Protein AF-E9FRA7-F1 (afdb_monomer_lite)

Structure (mmCIF, N/CA/C/O backbone):
data_AF-E9FRA7-F1
#
_entry.id   AF-E9FRA7-F1
#
loop_
_atom_site.group_PDB
_atom_site.id
_atom_site.type_symbol
_atom_site.label_atom_id
_atom_site.label_alt_id
_atom_site.label_comp_id
_atom_site.label_asym_id
_atom_site.label_entity_id
_atom_site.label_seq_id
_atom_site.pdbx_PDB_ins_code
_atom_site.Cartn_x
_atom_site.Cartn_y
_atom_site.Cartn_z
_atom_site.occupancy
_atom_site.B_iso_or_equiv
_atom_site.auth_seq_id
_atom_site.auth_comp_id
_atom_site.auth_asym_id
_atom_site.auth_atom_id
_atom_site.pdbx_PDB_model_num
ATOM 1 N N . MET A 1 1 ? 30.313 -43.010 -69.256 1.00 52.22 1 MET A N 1
ATOM 2 C CA . MET A 1 1 ? 30.456 -42.328 -67.946 1.00 52.22 1 MET A CA 1
ATOM 3 C C . MET A 1 1 ? 29.977 -40.876 -67.960 1.00 52.22 1 MET A C 1
ATOM 5 O O . MET A 1 1 ? 29.313 -40.497 -67.011 1.00 52.22 1 MET A O 1
ATOM 9 N N . PHE A 1 2 ? 30.216 -40.088 -69.017 1.00 50.25 2 PHE A N 1
ATOM 10 C CA . PHE A 1 2 ? 29.805 -38.672 -69.081 1.00 50.25 2 PHE A CA 1
ATOM 11 C C . PHE A 1 2 ? 28.292 -38.393 -68.949 1.00 50.25 2 PHE A C 1
ATOM 13 O O . PHE A 1 2 ? 27.924 -37.420 -68.301 1.00 50.25 2 PHE A O 1
ATOM 20 N N . PHE A 1 3 ? 27.416 -39.239 -69.506 1.00 51.56 3 PHE A N 1
ATOM 21 C CA . PHE A 1 3 ? 25.958 -39.055 -69.379 1.00 51.56 3 PHE A CA 1
ATOM 22 C C . PHE A 1 3 ? 25.465 -39.208 -67.931 1.00 51.56 3 PHE A C 1
ATOM 24 O O . PHE A 1 3 ? 24.763 -38.342 -67.433 1.00 51.56 3 PHE A O 1
ATOM 31 N N . LYS A 1 4 ? 25.954 -40.221 -67.205 1.00 55.28 4 LYS A N 1
ATOM 32 C CA . LYS A 1 4 ? 25.578 -40.471 -65.802 1.00 55.28 4 LYS A CA 1
ATOM 33 C C . LYS A 1 4 ? 26.020 -39.358 -64.846 1.00 55.28 4 LYS A C 1
ATOM 35 O O . LYS A 1 4 ? 25.319 -39.070 -63.891 1.00 55.28 4 LYS A O 1
ATOM 40 N N . VAL A 1 5 ? 27.171 -38.730 -65.098 1.00 60.72 5 VAL A N 1
ATOM 41 C CA . VAL A 1 5 ? 27.657 -37.597 -64.286 1.00 60.72 5 VAL A CA 1
ATOM 42 C C . VAL A 1 5 ? 26.820 -36.339 -64.541 1.00 60.72 5 VAL A C 1
ATOM 44 O O . VAL A 1 5 ? 26.527 -35.606 -63.600 1.00 60.72 5 VAL A O 1
ATOM 47 N N . LYS A 1 6 ? 26.380 -36.117 -65.790 1.00 70.44 6 LYS A N 1
ATOM 48 C CA . LYS A 1 6 ? 25.435 -35.041 -66.120 1.00 70.44 6 LYS A CA 1
ATOM 49 C C . LYS A 1 6 ? 24.070 -35.255 -65.465 1.00 70.44 6 LYS A C 1
ATOM 51 O O . LYS A 1 6 ? 23.568 -34.308 -64.870 1.00 70.44 6 LYS A O 1
ATOM 56 N N . ASP A 1 7 ? 23.526 -36.470 -65.497 1.00 70.31 7 ASP A N 1
ATOM 57 C CA . ASP A 1 7 ? 22.240 -36.782 -64.854 1.00 70.31 7 ASP A CA 1
ATOM 58 C C . ASP A 1 7 ? 22.306 -36.590 -63.331 1.00 70.31 7 ASP A C 1
ATOM 60 O O . ASP A 1 7 ? 21.440 -35.940 -62.759 1.00 70.31 7 ASP A O 1
ATOM 64 N N . VAL A 1 8 ? 23.395 -37.026 -62.683 1.00 71.56 8 VAL A N 1
ATOM 65 C CA . VAL A 1 8 ? 23.606 -36.803 -61.238 1.00 71.56 8 VAL A CA 1
ATOM 66 C C . VAL A 1 8 ? 23.711 -35.312 -60.902 1.00 71.56 8 VAL A C 1
ATOM 68 O O . VAL A 1 8 ? 23.132 -34.867 -59.915 1.00 71.56 8 VAL A O 1
ATOM 71 N N . SER A 1 9 ? 24.400 -34.516 -61.728 1.00 77.56 9 SER A N 1
ATOM 72 C CA . SER A 1 9 ? 24.463 -33.064 -61.517 1.00 77.56 9 SER A CA 1
ATOM 73 C C . SER A 1 9 ? 23.102 -32.389 -61.711 1.00 77.56 9 SER A C 1
ATOM 75 O O . SER A 1 9 ? 22.755 -31.481 -60.959 1.00 77.56 9 SER A O 1
ATOM 77 N N . LEU A 1 10 ? 22.305 -32.853 -62.679 1.00 84.38 10 LEU A N 1
ATOM 78 C CA . LEU A 1 10 ? 20.972 -32.327 -62.953 1.00 84.38 10 LEU A CA 1
ATOM 79 C C . LEU A 1 10 ? 20.009 -32.646 -61.802 1.00 84.38 10 LEU A C 1
ATOM 81 O O . LEU A 1 10 ? 19.317 -31.748 -61.332 1.00 84.38 10 LEU A O 1
ATOM 85 N N . ASP A 1 11 ? 20.031 -33.879 -61.294 1.00 87.31 11 ASP A N 1
ATOM 86 C CA . ASP A 1 11 ? 19.235 -34.306 -60.138 1.00 87.31 11 ASP A CA 1
ATOM 87 C C . ASP A 1 11 ? 19.608 -33.525 -58.870 1.00 87.31 11 ASP A C 1
ATOM 89 O O . ASP A 1 11 ? 18.736 -33.152 -58.077 1.00 87.31 11 ASP A O 1
ATOM 93 N N . GLU A 1 12 ? 20.894 -33.213 -58.685 1.00 88.56 12 GLU A N 1
ATOM 94 C CA . GLU A 1 12 ? 21.362 -32.380 -57.578 1.00 88.56 12 GLU A CA 1
ATOM 95 C C . GLU A 1 12 ? 20.851 -30.933 -57.703 1.00 88.56 12 GLU A C 1
ATOM 97 O O . GLU A 1 12 ? 20.376 -30.354 -56.720 1.00 88.56 12 GLU A O 1
ATOM 102 N N . PHE A 1 13 ? 20.877 -30.350 -58.908 1.00 86.38 13 PHE A N 1
ATOM 103 C CA . PHE A 1 13 ? 20.307 -29.023 -59.159 1.00 86.38 13 PHE A CA 1
ATOM 104 C C . PHE A 1 13 ? 18.783 -29.004 -59.004 1.00 86.38 13 PHE A C 1
ATOM 106 O O . PHE A 1 13 ? 18.257 -28.089 -58.372 1.00 86.38 13 PHE A O 1
ATOM 113 N N . CYS A 1 14 ? 18.070 -30.019 -59.494 1.00 89.44 14 CYS A N 1
ATOM 114 C CA . CYS A 1 14 ? 16.627 -30.164 -59.305 1.00 89.44 14 CYS A CA 1
ATOM 115 C C . CYS A 1 14 ? 16.261 -30.311 -57.820 1.00 89.44 14 CYS A C 1
ATOM 117 O O . CYS A 1 14 ? 15.289 -29.710 -57.356 1.00 89.44 14 CYS A O 1
ATOM 119 N N . SER A 1 15 ? 17.068 -31.041 -57.047 1.00 90.50 15 SER A N 1
ATOM 120 C CA . SER A 1 15 ? 16.884 -31.183 -55.599 1.00 90.50 15 SER A CA 1
ATOM 121 C C . SER A 1 15 ? 17.077 -29.852 -54.868 1.00 90.50 15 SER A C 1
ATOM 123 O O . SER A 1 15 ? 16.238 -29.490 -54.040 1.00 90.50 15 SER A O 1
ATOM 125 N N . LYS A 1 16 ? 18.124 -29.090 -55.219 1.00 93.12 16 LYS A N 1
ATOM 126 C CA . LYS A 1 16 ? 18.388 -27.744 -54.674 1.00 93.12 16 LYS A CA 1
ATOM 127 C C . LYS A 1 16 ? 17.304 -26.733 -55.058 1.00 93.12 16 LYS A C 1
ATOM 129 O O . LYS A 1 16 ? 16.905 -25.913 -54.232 1.00 93.12 16 LYS A O 1
ATOM 134 N N . LEU A 1 17 ? 16.789 -26.808 -56.284 1.00 91.12 17 LEU A N 1
ATOM 135 C CA . LEU A 1 17 ? 15.671 -25.979 -56.734 1.00 91.12 17 LEU A CA 1
ATOM 136 C C . LEU A 1 17 ? 14.406 -26.301 -55.926 1.00 91.12 17 LEU A C 1
ATOM 138 O O . LEU A 1 17 ? 13.758 -25.399 -55.409 1.00 91.12 17 LEU A O 1
ATOM 142 N N . SER A 1 18 ? 14.106 -27.587 -55.723 1.00 91.31 18 SER A N 1
ATOM 143 C CA . SER A 1 18 ? 12.958 -28.025 -54.922 1.00 91.31 18 SER A CA 1
ATOM 144 C C . SER A 1 18 ? 13.055 -27.587 -53.457 1.00 91.31 18 SER A C 1
ATOM 146 O O . SER A 1 18 ? 12.042 -27.223 -52.852 1.00 91.31 18 SER A O 1
ATOM 148 N N . THR A 1 19 ? 14.250 -27.617 -52.854 1.00 91.56 19 THR A N 1
ATOM 149 C CA . THR A 1 19 ? 14.452 -27.093 -51.493 1.00 91.56 19 THR A CA 1
ATOM 150 C C . THR A 1 19 ? 14.263 -25.582 -51.450 1.00 91.56 19 THR A C 1
ATOM 152 O O . THR A 1 19 ? 13.507 -25.106 -50.606 1.00 91.56 19 THR A O 1
ATOM 155 N N . ALA A 1 20 ? 14.846 -24.846 -52.401 1.00 90.19 20 ALA A N 1
ATOM 156 C CA . ALA A 1 20 ? 14.709 -23.394 -52.485 1.00 90.19 20 ALA A CA 1
ATOM 157 C C . ALA A 1 20 ? 13.250 -22.960 -52.722 1.00 90.19 20 ALA A C 1
ATOM 159 O O . ALA A 1 20 ? 12.774 -22.015 -52.101 1.00 90.19 20 ALA A O 1
ATOM 160 N N . GLU A 1 21 ? 12.489 -23.682 -53.549 1.00 92.81 21 GLU A N 1
ATOM 161 C CA . GLU A 1 21 ? 11.057 -23.430 -53.764 1.00 92.81 21 GLU A CA 1
ATOM 162 C C . GLU A 1 21 ? 10.218 -23.677 -52.503 1.00 92.81 21 GLU A C 1
ATOM 164 O O . GLU A 1 21 ? 9.260 -22.947 -52.230 1.00 92.81 21 GLU A O 1
ATOM 169 N N . ARG A 1 22 ? 10.555 -24.710 -51.720 1.00 94.19 22 ARG A N 1
ATOM 170 C CA . ARG A 1 22 ? 9.892 -24.991 -50.438 1.00 94.19 22 ARG A CA 1
ATOM 171 C C . ARG A 1 22 ? 10.187 -23.906 -49.409 1.00 94.19 22 ARG A C 1
ATOM 173 O O . ARG A 1 22 ? 9.265 -23.462 -48.724 1.00 94.19 22 ARG A O 1
ATOM 180 N N . GLU A 1 23 ? 11.434 -23.460 -49.331 1.00 93.69 23 GLU A N 1
ATOM 181 C CA . GLU A 1 23 ? 11.845 -22.355 -48.465 1.00 93.69 23 GLU A CA 1
ATOM 182 C C . GLU A 1 23 ? 11.184 -21.042 -48.883 1.00 93.69 23 GLU A C 1
ATOM 184 O O . GLU A 1 23 ? 10.612 -20.357 -48.039 1.00 93.69 23 GLU A O 1
ATOM 189 N N . TRP A 1 24 ? 11.135 -20.741 -50.181 1.00 93.88 24 TRP A N 1
ATOM 190 C CA . TRP A 1 24 ? 10.445 -19.563 -50.703 1.00 93.88 24 TRP A CA 1
ATOM 191 C C . TRP A 1 24 ? 8.950 -19.571 -50.360 1.00 93.88 24 TRP A C 1
ATOM 193 O O . TRP A 1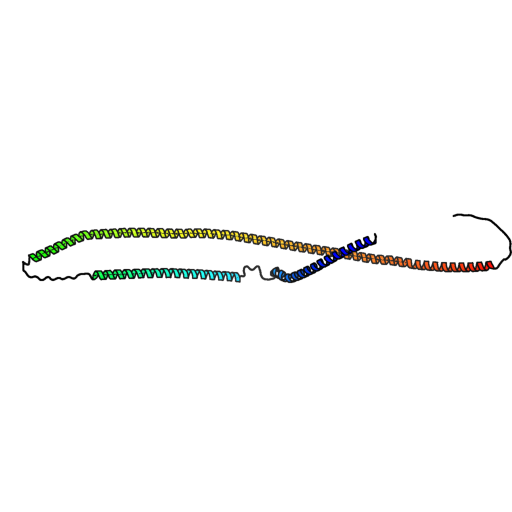 24 ? 8.420 -18.574 -49.873 1.00 93.88 24 TRP A O 1
ATOM 203 N N . LYS A 1 25 ? 8.264 -20.713 -50.516 1.00 95.88 25 LYS A N 1
ATOM 204 C CA . LYS A 1 25 ? 6.850 -20.859 -50.116 1.00 95.88 25 LYS A CA 1
ATOM 205 C C . LYS A 1 25 ? 6.650 -20.685 -48.610 1.00 95.88 25 LYS A C 1
ATOM 207 O O . LYS A 1 25 ? 5.639 -20.119 -48.195 1.00 95.88 25 LYS A O 1
ATOM 212 N N . ARG A 1 26 ? 7.581 -21.176 -47.787 1.00 95.31 26 ARG A N 1
ATOM 213 C CA . ARG A 1 26 ? 7.544 -20.990 -46.330 1.00 95.31 26 ARG A CA 1
ATOM 214 C C . ARG A 1 26 ? 7.717 -19.515 -45.967 1.00 95.31 26 ARG A C 1
ATOM 216 O O . ARG A 1 26 ? 6.872 -18.980 -45.257 1.00 95.31 26 ARG A O 1
ATOM 223 N N . LEU A 1 27 ? 8.755 -18.867 -46.490 1.00 92.69 27 LEU A N 1
ATOM 224 C CA . LEU A 1 27 ? 9.037 -17.453 -46.244 1.00 92.69 27 LEU A CA 1
ATOM 225 C C . LEU A 1 27 ? 7.904 -16.558 -46.752 1.00 92.69 27 LEU A C 1
ATOM 227 O O . LEU A 1 27 ? 7.519 -15.617 -46.073 1.00 92.69 27 LEU A O 1
ATOM 231 N N . SER A 1 28 ? 7.298 -16.881 -47.895 1.00 95.50 28 SER A N 1
ATOM 232 C CA . SER A 1 28 ? 6.130 -16.160 -48.413 1.00 95.50 28 SER A CA 1
ATOM 233 C C . SER A 1 28 ? 4.940 -16.209 -47.444 1.00 95.50 28 SER A C 1
ATOM 235 O O . SER A 1 28 ? 4.301 -15.184 -47.201 1.00 95.50 28 SER A O 1
ATOM 237 N N . LYS A 1 29 ? 4.677 -17.367 -46.820 1.00 95.81 29 LYS A N 1
ATOM 238 C CA . LYS A 1 29 ? 3.654 -17.481 -45.769 1.00 95.81 29 LYS A CA 1
ATOM 239 C C . LYS A 1 29 ? 4.021 -16.671 -44.527 1.00 95.81 29 LYS A C 1
ATOM 241 O O . LYS A 1 29 ? 3.159 -16.000 -43.970 1.00 95.81 29 LYS A O 1
ATOM 246 N N . GLU A 1 30 ? 5.281 -16.705 -44.117 1.00 92.50 30 GLU A N 1
ATOM 247 C CA . GLU A 1 30 ? 5.776 -15.956 -42.959 1.00 92.50 30 GLU A CA 1
ATOM 248 C C . GLU A 1 30 ? 5.662 -14.439 -43.170 1.00 92.50 30 GLU A C 1
ATOM 250 O O . GLU A 1 30 ? 5.151 -13.736 -42.304 1.00 92.50 30 GLU A O 1
ATOM 255 N N . VAL A 1 31 ? 5.992 -13.949 -44.368 1.00 93.62 31 VAL A N 1
ATOM 256 C CA . VAL A 1 31 ? 5.771 -12.552 -44.769 1.00 93.62 31 VAL A CA 1
ATOM 257 C C . VAL A 1 31 ? 4.289 -12.191 -44.702 1.00 93.62 31 VAL A C 1
ATOM 259 O O . VAL A 1 31 ? 3.949 -11.163 -44.125 1.00 93.62 31 VAL A O 1
ATOM 262 N N . SER A 1 32 ? 3.393 -13.040 -45.220 1.00 92.62 32 SER A N 1
ATOM 263 C CA . SER A 1 32 ? 1.949 -12.772 -45.145 1.00 92.62 32 SER A CA 1
ATOM 264 C C . SER A 1 32 ? 1.432 -12.723 -43.699 1.00 92.62 32 SER A C 1
ATOM 266 O O . SER A 1 32 ? 0.643 -11.844 -43.361 1.00 92.62 32 SER A O 1
ATOM 268 N N . ALA A 1 33 ? 1.932 -13.597 -42.819 1.00 93.69 33 ALA A N 1
ATOM 269 C CA . ALA A 1 33 ? 1.575 -13.606 -41.403 1.00 93.69 33 ALA A CA 1
ATOM 270 C C . ALA A 1 33 ? 2.072 -12.340 -40.687 1.00 93.69 33 ALA A C 1
ATOM 272 O O . ALA A 1 33 ? 1.298 -11.679 -39.993 1.00 93.69 33 ALA A O 1
ATOM 273 N N . LEU A 1 34 ? 3.324 -11.939 -40.919 1.00 91.12 34 LEU A N 1
ATOM 274 C CA . LEU A 1 34 ? 3.877 -10.693 -40.382 1.00 91.12 34 LEU A CA 1
ATOM 275 C C . LEU A 1 34 ? 3.121 -9.464 -40.896 1.00 91.12 34 LEU A C 1
ATOM 277 O O . LEU A 1 34 ? 2.923 -8.508 -40.154 1.00 91.12 34 LEU A O 1
ATOM 281 N N . GLN A 1 35 ? 2.641 -9.496 -42.139 1.00 94.06 35 GLN A N 1
ATOM 282 C CA . GLN A 1 35 ? 1.842 -8.416 -42.710 1.00 94.06 35 GLN A CA 1
ATOM 283 C C . GLN A 1 35 ? 0.473 -8.299 -42.020 1.00 94.06 35 GLN A C 1
ATOM 285 O O . GLN A 1 35 ? 0.053 -7.186 -41.708 1.00 94.06 35 GLN A O 1
ATOM 290 N N . THR A 1 36 ? -0.176 -9.428 -41.699 1.00 92.44 36 THR A N 1
ATOM 291 C CA . THR A 1 36 ? -1.423 -9.448 -40.906 1.00 92.44 36 THR A CA 1
ATOM 292 C C . THR A 1 36 ? -1.218 -9.036 -39.446 1.00 92.44 36 THR A C 1
ATOM 294 O O . THR A 1 36 ? -2.044 -8.330 -38.872 1.00 92.44 36 THR A O 1
ATOM 297 N N . GLN A 1 37 ? -0.094 -9.418 -38.835 1.00 90.75 37 GLN A N 1
ATOM 298 C CA . GLN A 1 37 ? 0.264 -8.957 -37.493 1.00 90.75 37 GLN A CA 1
ATOM 299 C C . GLN A 1 37 ? 0.580 -7.458 -37.492 1.00 90.75 37 GLN A C 1
ATOM 301 O O . GLN A 1 37 ? 0.179 -6.749 -36.577 1.00 90.75 37 GLN A O 1
ATOM 306 N N . GLY A 1 38 ? 1.241 -6.958 -38.538 1.00 91.12 38 GLY A N 1
ATOM 307 C CA . GLY A 1 38 ? 1.529 -5.540 -38.721 1.00 91.12 38 GLY A CA 1
ATOM 308 C C . GLY A 1 38 ? 0.273 -4.691 -38.927 1.00 91.12 38 GLY A C 1
ATOM 309 O O . GLY A 1 38 ? 0.219 -3.574 -38.419 1.00 91.12 38 GLY A O 1
ATOM 310 N N . SER A 1 39 ? -0.753 -5.201 -39.621 1.00 89.38 39 SER A N 1
ATOM 311 C CA . SER A 1 39 ? -2.049 -4.514 -39.704 1.00 89.38 39 SER A CA 1
ATOM 312 C C . SER A 1 39 ? -2.772 -4.495 -38.360 1.00 89.38 39 SER A C 1
ATOM 314 O O . SER A 1 39 ? -3.262 -3.442 -37.973 1.00 89.38 39 SER A O 1
ATOM 316 N N . LEU A 1 40 ? -2.758 -5.605 -37.613 1.00 91.44 40 LEU A N 1
ATOM 317 C CA . LEU A 1 40 ? -3.363 -5.665 -36.279 1.00 91.44 40 LEU A CA 1
ATOM 318 C C . LEU A 1 40 ? -2.657 -4.722 -35.293 1.00 91.44 40 LEU A C 1
ATOM 320 O O . LEU A 1 40 ? -3.302 -3.994 -34.550 1.00 91.44 40 LEU A O 1
ATOM 324 N N . LEU A 1 41 ? -1.322 -4.686 -35.317 1.00 86.19 41 LEU A N 1
ATOM 325 C CA . LEU A 1 41 ? -0.545 -3.746 -34.512 1.00 86.19 41 LEU A CA 1
ATOM 326 C C . LEU A 1 41 ? -0.858 -2.297 -34.875 1.00 86.19 41 LEU A C 1
ATOM 328 O O . LEU A 1 41 ? -0.954 -1.481 -33.973 1.00 86.19 41 LEU A O 1
ATOM 332 N N . ARG A 1 42 ? -1.056 -1.984 -36.162 1.00 88.62 42 ARG A N 1
ATOM 333 C CA . ARG A 1 42 ? -1.427 -0.636 -36.617 1.00 88.62 42 ARG A CA 1
ATOM 334 C C . ARG A 1 42 ? -2.835 -0.232 -36.177 1.00 88.62 42 ARG A C 1
ATOM 336 O O . ARG A 1 42 ? -3.054 0.942 -35.905 1.00 88.62 42 ARG A O 1
ATOM 343 N N . GLU A 1 43 ? -3.769 -1.179 -36.113 1.00 85.81 43 GLU A N 1
ATOM 344 C CA . GLU A 1 43 ? -5.118 -0.955 -35.574 1.00 85.81 43 GLU A CA 1
ATOM 345 C C . GLU A 1 43 ? -5.109 -0.758 -34.053 1.00 85.81 43 GLU A C 1
ATOM 347 O O . GLU A 1 43 ? -5.861 0.069 -33.555 1.00 85.81 43 GLU A O 1
ATOM 352 N N . LEU A 1 44 ? -4.222 -1.447 -33.327 1.00 83.19 44 LEU A N 1
ATOM 353 C CA . LEU A 1 44 ? -4.066 -1.310 -31.871 1.00 83.19 44 LEU A CA 1
ATOM 354 C C . LEU A 1 44 ? -3.142 -0.149 -31.454 1.00 83.19 44 LEU A C 1
ATOM 356 O O . LEU A 1 44 ? -3.148 0.272 -30.299 1.00 83.19 44 LEU A O 1
ATOM 360 N N . GLU A 1 45 ? -2.323 0.373 -32.370 1.00 84.44 45 GLU A N 1
ATOM 361 C CA . GLU A 1 45 ? -1.427 1.510 -32.145 1.00 84.44 45 GLU A CA 1
ATOM 362 C C . GLU A 1 45 ? -2.140 2.799 -31.688 1.00 84.44 45 GLU A C 1
ATOM 364 O O . GLU A 1 45 ? -1.603 3.446 -30.788 1.00 84.44 45 GLU A O 1
ATOM 369 N N . PRO A 1 46 ? -3.300 3.214 -32.250 1.00 80.62 46 PRO A N 1
ATOM 370 C CA . PRO A 1 46 ? -4.051 4.365 -31.748 1.00 80.62 46 PRO A CA 1
ATOM 371 C C . PRO A 1 46 ? -4.594 4.139 -30.334 1.00 80.62 46 PRO A C 1
ATOM 373 O O . PRO A 1 46 ? -4.372 5.001 -29.491 1.00 80.62 46 PRO A O 1
ATOM 376 N N . ASP A 1 47 ? -5.188 2.978 -30.041 1.00 79.19 47 ASP A N 1
ATOM 377 C CA . ASP A 1 47 ? -5.718 2.651 -28.706 1.00 79.19 47 ASP A CA 1
ATOM 378 C C . ASP A 1 47 ? -4.599 2.639 -27.650 1.00 79.19 47 ASP A C 1
ATOM 380 O O . ASP A 1 47 ? -4.745 3.150 -26.539 1.00 79.19 47 ASP A O 1
ATOM 384 N N . ASN A 1 48 ? -3.427 2.108 -28.010 1.00 72.25 48 ASN A N 1
ATOM 385 C CA . ASN A 1 48 ? -2.259 2.106 -27.135 1.00 72.25 48 ASN A CA 1
ATOM 386 C C . ASN A 1 48 ? -1.643 3.510 -26.986 1.00 72.25 48 ASN A C 1
ATOM 388 O O . ASN A 1 48 ? -1.180 3.873 -25.908 1.00 72.25 48 ASN A O 1
ATOM 392 N N . LYS A 1 49 ? -1.661 4.337 -28.041 1.00 79.88 49 LYS A N 1
ATOM 393 C CA . LYS A 1 49 ? -1.272 5.755 -27.958 1.00 79.88 49 LYS A CA 1
ATOM 394 C C . LYS A 1 49 ? -2.252 6.564 -27.118 1.00 79.88 49 LYS A C 1
ATOM 396 O O . LYS A 1 49 ? -1.805 7.484 -26.452 1.00 79.88 49 LYS A O 1
ATOM 401 N N . GLU A 1 50 ? -3.536 6.227 -27.104 1.00 71.62 50 GLU A N 1
ATOM 402 C CA . GLU A 1 50 ? -4.537 6.870 -26.251 1.00 71.62 50 GLU A CA 1
ATOM 403 C C . GLU A 1 50 ? -4.307 6.507 -24.775 1.00 71.62 50 GLU A C 1
ATOM 405 O O . GLU A 1 50 ? -4.219 7.399 -23.932 1.00 71.62 50 GLU A O 1
ATOM 410 N N . LEU A 1 51 ? -4.052 5.226 -24.480 1.00 63.94 51 LEU A N 1
ATOM 411 C CA . LEU A 1 51 ? -3.705 4.733 -23.138 1.00 63.94 51 LEU A CA 1
ATOM 412 C C . LEU A 1 51 ? -2.344 5.237 -22.617 1.00 63.94 51 LEU A C 1
ATOM 414 O O . LEU A 1 51 ? -2.193 5.443 -21.412 1.00 63.94 51 LEU A O 1
ATOM 418 N N . CYS A 1 52 ? -1.350 5.423 -23.494 1.00 61.19 52 CYS A N 1
ATOM 419 C CA . CYS A 1 52 ? -0.010 5.909 -23.137 1.00 61.19 52 CYS A CA 1
ATOM 420 C C . CYS A 1 52 ? 0.204 7.413 -23.367 1.00 61.19 52 CYS A C 1
ATOM 422 O O . CYS A 1 52 ? 1.272 7.925 -23.017 1.00 61.19 52 CYS A O 1
ATOM 424 N N . SER A 1 53 ? -0.759 8.134 -23.948 1.00 48.88 53 SER A N 1
ATOM 425 C CA . SER A 1 53 ? -0.654 9.586 -24.068 1.00 48.88 53 SER A CA 1
ATOM 426 C C . SER A 1 53 ? -0.696 10.206 -22.665 1.00 48.88 53 SER A C 1
ATOM 428 O O . SER A 1 53 ? -1.611 9.920 -21.891 1.00 48.88 53 SER A O 1
ATOM 430 N N . PRO A 1 54 ? 0.287 11.042 -22.280 1.00 47.03 54 PRO A N 1
ATOM 431 C CA . PRO A 1 54 ? 0.134 11.864 -21.088 1.00 47.03 54 PRO A CA 1
ATOM 432 C C . PRO A 1 54 ? -1.081 12.775 -21.310 1.00 47.03 54 PRO A C 1
ATOM 434 O O . PRO A 1 54 ? -1.245 13.256 -22.434 1.00 47.03 54 PRO A O 1
ATOM 437 N N . PRO A 1 55 ? -1.923 13.035 -20.291 1.00 50.91 55 PRO A N 1
ATOM 438 C CA . PRO A 1 55 ? -3.145 13.813 -20.451 1.00 50.91 55 PRO A CA 1
ATOM 439 C C . PRO A 1 55 ? -2.780 15.207 -20.962 1.00 50.91 55 PRO A C 1
ATOM 441 O O . PRO A 1 55 ? -2.331 16.082 -20.216 1.00 50.91 55 PRO A O 1
ATOM 444 N N . THR A 1 56 ? -2.907 15.406 -22.271 1.00 45.78 56 THR A N 1
ATOM 445 C CA . THR A 1 56 ? -2.629 16.682 -22.906 1.00 45.78 56 THR A CA 1
ATOM 446 C C . THR A 1 56 ? -3.711 17.648 -22.469 1.00 45.78 56 THR A C 1
ATOM 448 O O . THR A 1 56 ? -4.881 17.489 -22.805 1.00 45.78 56 THR A O 1
ATOM 451 N N . SER A 1 57 ? -3.276 18.659 -21.718 1.00 46.88 57 SER A N 1
ATOM 452 C CA . SER A 1 57 ? -4.042 19.804 -21.225 1.00 46.88 57 SER A CA 1
ATOM 453 C C . SER A 1 57 ? -5.214 19.479 -20.284 1.00 46.88 57 SER A C 1
ATOM 455 O O . SER A 1 57 ? -6.312 19.131 -20.696 1.00 46.88 57 SER A O 1
ATOM 457 N N . ASN A 1 58 ? -4.979 19.772 -19.000 1.00 41.25 58 ASN A N 1
ATOM 458 C CA . ASN A 1 58 ? -5.978 20.046 -17.956 1.00 41.25 58 ASN A CA 1
ATOM 459 C C . ASN A 1 58 ? -6.643 18.878 -17.230 1.00 41.25 58 ASN A C 1
ATOM 461 O O . ASN A 1 58 ? -7.758 19.013 -16.741 1.00 41.25 58 ASN A O 1
ATOM 465 N N . THR A 1 59 ? -5.907 17.811 -16.966 1.00 44.34 59 THR A N 1
ATOM 466 C CA . THR A 1 59 ? -6.135 17.055 -15.731 1.00 44.34 59 THR A CA 1
ATOM 467 C C . THR A 1 59 ? -4.782 16.732 -15.133 1.00 44.34 59 THR A C 1
ATOM 469 O O . THR A 1 59 ? -4.074 15.815 -15.536 1.00 44.34 59 THR A O 1
ATOM 472 N N . LYS A 1 60 ? -4.392 17.565 -14.161 1.00 46.03 60 LYS A N 1
ATOM 473 C CA . LYS A 1 60 ? -3.400 17.211 -13.142 1.00 46.03 60 LYS A CA 1
ATOM 474 C C . LYS A 1 60 ? -3.695 15.780 -12.687 1.00 46.03 60 LYS A C 1
ATOM 476 O O . LYS A 1 60 ? -4.860 15.389 -12.713 1.00 46.03 60 LYS A O 1
ATOM 481 N N . LEU A 1 61 ? -2.683 15.051 -12.214 1.00 45.12 61 LEU A N 1
ATOM 482 C CA . LEU A 1 61 ? -2.913 13.973 -11.255 1.00 45.12 61 LEU A CA 1
ATOM 483 C C . LEU A 1 61 ? -3.944 14.479 -10.241 1.00 45.12 61 LEU A C 1
ATOM 485 O O . LEU A 1 61 ? -3.617 15.290 -9.374 1.00 45.12 61 LEU A O 1
ATOM 489 N N . LEU A 1 62 ? -5.204 14.106 -10.433 1.00 45.34 62 LEU A N 1
ATOM 490 C CA . LEU A 1 62 ? -6.255 14.477 -9.525 1.00 45.34 62 LEU A CA 1
ATOM 491 C C . LEU A 1 62 ? -5.994 13.561 -8.324 1.00 45.34 62 LEU A C 1
ATOM 493 O O . LEU A 1 62 ? -5.942 12.337 -8.491 1.00 45.34 62 LEU A O 1
ATOM 497 N N . PRO A 1 63 ? -5.835 14.116 -7.108 1.00 58.22 63 PRO A N 1
ATOM 498 C CA . PRO A 1 63 ? -6.269 13.383 -5.923 1.00 58.22 63 PRO A CA 1
ATOM 499 C C . PRO A 1 63 ? -7.662 12.810 -6.238 1.00 58.22 63 PRO A C 1
ATOM 501 O O . PRO A 1 63 ? -8.340 13.425 -7.068 1.00 58.22 63 PRO A O 1
ATOM 504 N N . PRO A 1 64 ? -8.098 11.678 -5.642 1.00 54.00 64 PRO A N 1
ATOM 505 C CA . PRO A 1 64 ? -9.447 11.148 -5.887 1.00 54.00 64 PRO A CA 1
ATOM 506 C C . PRO A 1 64 ? -10.414 12.325 -5.986 1.00 54.00 64 PRO A C 1
ATOM 508 O O . PRO A 1 64 ? -10.356 13.178 -5.098 1.00 54.00 64 PRO A O 1
ATOM 511 N N . SER A 1 65 ? -11.107 12.453 -7.130 1.00 65.69 65 SER A N 1
ATOM 512 C CA . SER A 1 65 ? -11.765 13.693 -7.564 1.00 65.69 65 SER A CA 1
ATOM 513 C C . SER A 1 65 ? -12.436 14.371 -6.376 1.00 65.69 65 SER A C 1
ATOM 515 O O . SER A 1 65 ? -12.975 13.671 -5.525 1.00 65.69 65 SER A O 1
ATOM 517 N N . GLU A 1 66 ? -12.411 15.698 -6.272 1.00 75.38 66 GLU A N 1
ATOM 518 C CA . GLU A 1 66 ? -13.011 16.404 -5.126 1.00 75.38 66 GLU A CA 1
ATOM 519 C C . GLU A 1 66 ? -14.442 15.910 -4.826 1.00 75.38 66 GLU A C 1
ATOM 521 O O . GLU A 1 66 ? -14.804 15.718 -3.669 1.00 75.38 66 GLU A O 1
ATOM 526 N N . GLU A 1 67 ? -15.182 15.547 -5.875 1.00 71.25 67 GLU A N 1
ATOM 527 C CA . GLU A 1 67 ? -16.470 14.845 -5.836 1.00 71.25 67 GLU A CA 1
ATOM 528 C C . GLU A 1 67 ? -16.417 13.468 -5.151 1.00 71.25 67 GLU A C 1
ATOM 530 O O . GLU A 1 67 ? -17.241 13.186 -4.293 1.00 71.25 67 GLU A O 1
ATOM 535 N N . LEU A 1 68 ? -15.426 12.628 -5.456 1.00 80.88 68 LEU A N 1
ATOM 536 C CA . LEU A 1 68 ? -15.213 11.312 -4.844 1.00 80.88 68 LEU A CA 1
ATOM 537 C C . LEU A 1 68 ? -14.821 11.423 -3.360 1.00 80.88 68 LEU A C 1
ATOM 539 O O . LEU A 1 68 ? -15.197 10.585 -2.540 1.00 80.88 68 LEU A O 1
ATOM 543 N N . VAL A 1 69 ? -14.057 12.458 -2.995 1.00 84.69 69 VAL A N 1
ATOM 544 C CA . VAL A 1 69 ? -13.725 12.757 -1.591 1.00 84.69 69 VAL A CA 1
ATOM 545 C C . VAL A 1 69 ? -14.959 13.267 -0.850 1.00 84.69 69 VAL A C 1
ATOM 547 O O . VAL A 1 69 ? -15.231 12.797 0.254 1.00 84.69 69 VAL A O 1
ATOM 550 N N . GLN A 1 70 ? -15.738 14.168 -1.452 1.00 82.69 70 GLN A N 1
ATOM 551 C CA . GLN A 1 70 ? -17.003 14.649 -0.892 1.00 82.69 70 GLN A CA 1
ATOM 552 C C . GLN A 1 70 ? -18.033 13.518 -0.750 1.00 82.69 70 GLN A C 1
ATOM 554 O O . GLN A 1 70 ? -18.674 13.408 0.294 1.00 82.69 70 GLN A O 1
ATOM 559 N N . GLU A 1 71 ? -18.142 12.631 -1.737 1.00 86.62 71 GLU A N 1
ATOM 560 C CA . GLU A 1 71 ? -19.009 11.452 -1.704 1.00 86.62 71 GLU A CA 1
ATOM 561 C C . GLU A 1 71 ? -18.558 10.464 -0.622 1.00 86.62 71 GLU A C 1
ATOM 563 O O . GLU A 1 71 ? -19.380 9.981 0.156 1.00 86.62 71 GLU A O 1
ATOM 568 N N . LYS A 1 72 ? -17.247 10.226 -0.478 1.00 89.69 72 LYS A N 1
ATOM 569 C CA . LYS A 1 72 ? -16.704 9.393 0.604 1.00 89.69 72 LYS A CA 1
ATOM 570 C C . LYS A 1 72 ? -16.995 9.984 1.985 1.00 89.69 72 LYS A C 1
ATOM 572 O O . LYS A 1 72 ? -17.382 9.236 2.880 1.00 89.69 72 LYS A O 1
ATOM 577 N N . ILE A 1 73 ? -16.845 11.299 2.158 1.00 89.62 73 ILE A N 1
ATOM 578 C CA . ILE A 1 73 ? -17.188 12.004 3.404 1.00 89.62 73 ILE A CA 1
ATOM 579 C C . ILE A 1 73 ? -18.694 11.899 3.678 1.00 89.62 73 ILE A C 1
ATOM 581 O O . ILE A 1 73 ? -19.082 11.594 4.804 1.00 89.62 73 ILE A O 1
ATOM 585 N N . SER A 1 74 ? -19.540 12.089 2.662 1.00 94.06 74 SER A N 1
ATOM 586 C CA . SER A 1 74 ? -20.998 11.971 2.782 1.00 94.06 74 SER A CA 1
ATOM 587 C C . SER A 1 74 ? -21.424 10.551 3.172 1.00 94.06 74 SER A C 1
ATOM 589 O O . SER A 1 74 ? -22.181 10.371 4.127 1.00 94.06 74 SER A O 1
ATOM 591 N N . CYS A 1 75 ? -20.856 9.528 2.529 1.00 90.31 75 CYS A N 1
ATOM 592 C CA . CYS A 1 75 ? -21.061 8.127 2.892 1.00 90.31 75 CYS A CA 1
ATOM 593 C C . CYS A 1 75 ? -20.616 7.836 4.333 1.00 90.31 75 CYS A C 1
ATOM 595 O O . CYS A 1 75 ? -21.329 7.157 5.069 1.00 90.31 75 CYS A O 1
ATOM 597 N N . GLN A 1 76 ? -19.479 8.381 4.776 1.00 90.81 76 GLN A N 1
ATOM 598 C CA . GLN A 1 76 ? -19.018 8.232 6.161 1.00 90.81 76 GLN A CA 1
ATOM 599 C C . GLN A 1 76 ? -19.942 8.928 7.168 1.00 90.81 76 GLN A C 1
ATOM 601 O O . GLN A 1 76 ? -20.208 8.374 8.232 1.00 90.81 76 GLN A O 1
ATOM 606 N N . GLN A 1 77 ? -20.470 10.109 6.840 1.00 92.56 77 GLN A N 1
ATOM 607 C CA . GLN A 1 77 ? -21.439 10.819 7.680 1.00 92.56 77 GLN A CA 1
ATOM 608 C C . GLN A 1 77 ? -22.753 10.042 7.807 1.00 92.56 77 GLN A C 1
ATOM 610 O O . GLN A 1 77 ? -23.270 9.891 8.914 1.00 92.56 77 GLN A O 1
ATOM 615 N N . LEU A 1 78 ? -23.265 9.502 6.698 1.00 94.19 78 LEU A N 1
ATOM 616 C CA . LEU A 1 78 ? -24.454 8.650 6.694 1.00 94.19 78 LEU A CA 1
ATOM 617 C C . LEU A 1 78 ? -24.231 7.367 7.499 1.00 94.19 78 LEU A C 1
ATOM 619 O O . LEU A 1 78 ? -25.105 6.980 8.273 1.00 94.19 78 LEU A O 1
ATOM 623 N N . GLN A 1 79 ? -23.052 6.751 7.386 1.00 92.12 79 GLN A N 1
ATOM 624 C CA . GLN A 1 79 ? -22.693 5.581 8.184 1.00 92.12 79 GLN A CA 1
ATOM 625 C C . GLN A 1 79 ? -22.655 5.908 9.683 1.00 92.12 79 GLN A C 1
ATOM 627 O O . GLN A 1 79 ? -23.271 5.203 10.477 1.00 92.12 79 GLN A O 1
ATOM 632 N N . CYS A 1 80 ? -22.018 7.015 10.076 1.00 94.62 80 CYS A N 1
ATOM 633 C CA . CYS A 1 80 ? -22.027 7.479 11.464 1.00 94.62 80 CYS A CA 1
ATOM 634 C C . CYS A 1 80 ? -23.455 7.732 11.974 1.00 94.62 80 CYS A C 1
ATOM 636 O O . CYS A 1 80 ? -23.781 7.379 13.107 1.00 94.62 80 CYS A O 1
ATOM 638 N N . GLN A 1 81 ? -24.325 8.313 11.143 1.00 95.75 81 GLN A N 1
ATOM 639 C CA . GLN A 1 81 ? -25.721 8.553 11.506 1.00 95.75 81 GLN A CA 1
ATOM 640 C C . GLN A 1 81 ? -26.501 7.242 11.685 1.00 95.75 81 GLN A C 1
ATOM 642 O O . GLN A 1 81 ? -27.294 7.122 12.621 1.00 95.75 81 GLN A O 1
ATOM 647 N N . LEU A 1 82 ? -26.264 6.247 10.825 1.00 94.19 82 LEU A N 1
ATOM 648 C CA . LEU A 1 82 ? -26.843 4.910 10.958 1.00 94.19 82 LEU A CA 1
ATOM 649 C C . LEU A 1 82 ? -26.368 4.211 12.233 1.00 94.19 82 LEU A C 1
ATOM 651 O O . LEU A 1 82 ? -27.191 3.628 12.939 1.00 94.19 82 LEU A O 1
ATOM 655 N N . ASP A 1 83 ? -25.085 4.316 12.576 1.00 93.75 83 ASP A N 1
ATOM 656 C CA . ASP A 1 83 ? -24.534 3.732 13.801 1.00 93.75 83 ASP A CA 1
ATOM 657 C C . ASP A 1 83 ? -25.156 4.367 15.054 1.00 93.75 83 ASP A C 1
ATOM 659 O O . ASP A 1 83 ? -25.521 3.661 15.997 1.00 93.75 83 ASP A O 1
ATOM 663 N N . ILE A 1 84 ? -25.335 5.695 15.062 1.00 94.69 84 ILE A N 1
ATOM 664 C CA . ILE A 1 84 ? -26.025 6.411 16.146 1.00 94.69 84 ILE A CA 1
ATOM 665 C C . ILE A 1 84 ? -27.470 5.924 16.263 1.00 94.69 84 ILE A C 1
ATOM 667 O O . ILE A 1 84 ? -27.893 5.525 17.346 1.00 94.69 84 ILE A O 1
ATOM 671 N N . ASN A 1 85 ? -28.210 5.900 15.152 1.00 93.38 85 ASN A N 1
ATOM 672 C CA . ASN A 1 85 ? -29.606 5.468 15.145 1.00 93.38 85 ASN A CA 1
ATOM 673 C C . ASN A 1 85 ? -29.751 4.012 15.615 1.00 93.38 85 ASN A C 1
ATOM 675 O O . ASN A 1 85 ? -30.662 3.701 16.381 1.00 93.38 85 ASN A O 1
ATOM 679 N N . THR A 1 86 ? -28.830 3.136 15.211 1.00 94.56 86 THR A N 1
ATOM 680 C CA . THR A 1 86 ? -28.790 1.732 15.640 1.00 94.56 86 THR A CA 1
ATOM 681 C C . THR A 1 86 ? -28.589 1.635 17.152 1.00 94.56 86 THR A C 1
ATOM 683 O O . THR A 1 86 ? -29.394 1.006 17.837 1.00 94.56 86 THR A O 1
ATOM 686 N N . ARG A 1 87 ? -27.606 2.360 17.707 1.00 94.31 87 ARG A N 1
ATOM 687 C CA . ARG A 1 87 ? -27.378 2.422 19.163 1.00 94.31 87 ARG A CA 1
ATOM 688 C C . ARG A 1 87 ? -28.595 2.960 19.917 1.00 94.31 87 ARG A C 1
ATOM 690 O O . ARG A 1 87 ? -28.933 2.445 20.980 1.00 94.31 87 ARG A O 1
ATOM 697 N N . THR A 1 88 ? -29.276 3.972 19.380 1.00 95.56 88 THR A N 1
ATOM 698 C CA . THR A 1 88 ? -30.509 4.511 19.974 1.00 95.56 88 THR A CA 1
ATOM 699 C C . THR A 1 88 ? -31.637 3.478 19.975 1.00 95.56 88 THR A C 1
ATOM 701 O O . THR A 1 88 ? -32.364 3.366 20.962 1.00 95.56 88 THR A O 1
ATOM 704 N N . ILE A 1 89 ? -31.794 2.698 18.903 1.00 94.88 89 ILE A N 1
ATOM 705 C CA . ILE A 1 89 ? -32.786 1.614 18.836 1.00 94.88 89 ILE A CA 1
ATOM 706 C C . ILE A 1 89 ? -32.478 0.530 19.875 1.00 94.88 89 ILE A C 1
ATOM 708 O O . ILE A 1 89 ? -33.399 0.081 20.564 1.00 94.88 89 ILE A O 1
ATOM 712 N N . ASP A 1 90 ? -31.209 0.154 20.029 1.00 94.19 90 ASP A N 1
ATOM 713 C CA . ASP A 1 90 ? -30.776 -0.840 21.014 1.00 94.19 90 ASP A CA 1
ATOM 714 C C . ASP A 1 90 ? -31.001 -0.359 22.453 1.00 94.19 90 ASP A C 1
ATOM 716 O O . ASP A 1 90 ? -31.567 -1.095 23.263 1.00 94.19 90 ASP A O 1
ATOM 720 N N . LEU A 1 91 ? -30.668 0.899 22.764 1.00 94.69 91 LEU A N 1
ATOM 721 C CA . LEU A 1 91 ? -30.969 1.508 24.066 1.00 94.69 91 LEU A CA 1
ATOM 722 C C . LEU A 1 91 ? -32.474 1.508 24.353 1.00 94.69 91 LEU A C 1
ATOM 724 O O . LEU A 1 91 ? -32.904 1.046 25.407 1.00 94.69 91 LEU A O 1
ATOM 728 N N . ASN A 1 92 ? -33.291 1.930 23.386 1.00 93.56 92 ASN A N 1
ATOM 729 C CA . ASN A 1 92 ? -34.749 1.907 23.516 1.00 93.56 92 ASN A CA 1
ATOM 730 C C . ASN A 1 92 ? -35.306 0.486 23.693 1.00 93.56 92 ASN A C 1
ATOM 732 O O . ASN A 1 92 ? -36.356 0.298 24.314 1.00 93.56 92 ASN A O 1
ATOM 736 N N . ARG A 1 93 ? -34.642 -0.527 23.125 1.00 95.06 93 ARG A N 1
ATOM 737 C CA . ARG A 1 93 ? -34.999 -1.935 23.322 1.00 95.06 93 ARG A CA 1
ATOM 738 C C . ARG A 1 93 ? -34.701 -2.380 24.748 1.00 95.06 93 ARG A C 1
ATOM 740 O O . ARG A 1 93 ? -35.601 -2.911 25.390 1.00 95.06 93 ARG A O 1
ATOM 747 N N . VAL A 1 94 ? -33.504 -2.091 25.254 1.00 93.94 94 VAL A N 1
ATOM 748 C CA . VAL A 1 94 ? -33.126 -2.392 26.641 1.00 93.94 94 VAL A CA 1
ATOM 749 C C . VAL A 1 94 ? -34.052 -1.677 27.627 1.00 93.94 94 VAL A C 1
ATOM 751 O O . VAL A 1 94 ? -34.545 -2.300 28.563 1.00 93.94 94 VAL A O 1
ATOM 754 N N . GLU A 1 95 ? -34.375 -0.402 27.394 1.00 94.06 95 GLU A N 1
ATOM 755 C CA . GLU A 1 95 ? -35.329 0.332 28.232 1.00 94.06 95 GLU A CA 1
ATOM 756 C C . GLU A 1 95 ? -36.718 -0.313 28.247 1.00 94.06 95 GLU A C 1
ATOM 758 O O . GLU A 1 95 ? -37.349 -0.396 29.303 1.00 94.06 95 GLU A O 1
ATOM 763 N N . ARG A 1 96 ? -37.212 -0.785 27.094 1.00 92.94 96 ARG A N 1
ATOM 764 C CA . ARG A 1 96 ? -38.491 -1.505 27.018 1.00 92.94 96 ARG A CA 1
ATOM 765 C C . ARG A 1 96 ? -38.457 -2.807 27.811 1.00 92.94 96 ARG A C 1
ATOM 767 O O . ARG A 1 96 ? -39.418 -3.078 28.529 1.00 92.94 96 ARG A O 1
ATOM 774 N N . ASP A 1 97 ? -37.373 -3.568 27.717 1.00 93.56 97 ASP A N 1
ATOM 775 C CA . ASP A 1 97 ? -37.221 -4.835 28.437 1.00 93.56 97 ASP A CA 1
ATOM 776 C C . ASP A 1 97 ? -37.142 -4.602 29.955 1.00 93.56 97 ASP A C 1
ATOM 778 O O . ASP A 1 97 ? -37.839 -5.269 30.719 1.00 93.56 97 ASP A O 1
ATOM 782 N N . ILE A 1 98 ? -36.400 -3.579 30.401 1.00 93.06 98 ILE A N 1
ATOM 783 C CA . ILE A 1 98 ? -36.369 -3.163 31.812 1.00 93.06 98 ILE A CA 1
ATOM 784 C C . ILE A 1 98 ? -37.772 -2.766 32.280 1.00 93.06 98 ILE A C 1
ATOM 786 O O . ILE A 1 98 ? -38.235 -3.271 33.301 1.00 93.06 98 ILE A O 1
ATOM 790 N N . ARG A 1 99 ? -38.481 -1.909 31.529 1.00 93.00 99 ARG A N 1
ATOM 791 C CA . ARG A 1 99 ? -39.847 -1.482 31.882 1.00 93.00 99 ARG A CA 1
ATOM 792 C C . ARG A 1 99 ? -40.801 -2.671 31.984 1.00 93.00 99 ARG A C 1
ATOM 794 O O . ARG A 1 99 ? -41.597 -2.731 32.921 1.00 93.00 99 ARG A O 1
ATOM 801 N N . LYS A 1 100 ? -40.711 -3.627 31.056 1.00 93.25 100 LYS A N 1
ATOM 802 C CA . LYS A 1 100 ? -41.525 -4.846 31.074 1.00 93.25 100 LYS A CA 1
ATOM 803 C C . LYS A 1 100 ? -41.260 -5.671 32.335 1.00 93.25 100 LYS A C 1
ATOM 805 O O . LYS A 1 100 ? -42.209 -5.958 33.060 1.00 93.25 100 LYS A O 1
ATOM 810 N N . ASN A 1 101 ? -39.992 -5.935 32.648 1.00 91.94 101 ASN A N 1
ATOM 811 C CA . ASN A 1 101 ? -39.605 -6.683 33.845 1.00 91.94 101 ASN A CA 1
ATOM 812 C C . ASN A 1 101 ? -40.062 -5.972 35.127 1.00 91.94 101 ASN A C 1
ATOM 814 O O . ASN A 1 101 ? -40.618 -6.606 36.016 1.00 91.94 101 ASN A O 1
ATOM 818 N N . THR A 1 102 ? -39.912 -4.643 35.211 1.00 92.00 102 THR A N 1
ATOM 819 C CA . THR A 1 102 ? -40.385 -3.885 36.382 1.00 92.00 102 THR A CA 1
ATOM 820 C C . THR A 1 102 ? -41.903 -3.936 36.546 1.00 92.00 102 THR A C 1
ATOM 822 O O . THR A 1 102 ? -42.389 -4.028 37.670 1.00 92.00 102 THR A O 1
ATOM 825 N N . ASN A 1 103 ? -42.667 -3.907 35.449 1.00 88.75 103 ASN A N 1
ATOM 826 C CA . ASN A 1 103 ? -44.124 -4.025 35.505 1.00 88.75 103 ASN A CA 1
ATOM 827 C C . ASN A 1 103 ? -44.567 -5.431 35.925 1.00 88.75 103 ASN A C 1
ATOM 829 O O . ASN A 1 103 ? -45.522 -5.558 36.692 1.00 88.75 103 ASN A O 1
ATOM 833 N N . GLU A 1 104 ? -43.881 -6.476 35.462 1.00 92.38 104 GLU A N 1
ATOM 834 C CA . GLU A 1 104 ? -44.125 -7.856 35.898 1.00 92.38 104 GLU A CA 1
ATOM 835 C C . GLU A 1 104 ? -43.845 -8.019 37.404 1.00 92.38 104 GLU A C 1
ATOM 837 O O . GLU A 1 104 ? -44.705 -8.526 38.129 1.00 92.38 104 GLU A O 1
ATOM 842 N N . ASP A 1 105 ? -42.727 -7.481 37.902 1.00 91.81 105 ASP A N 1
ATOM 843 C CA . ASP A 1 105 ? -42.374 -7.469 39.331 1.00 91.81 105 ASP A CA 1
ATOM 844 C C . ASP A 1 105 ? -43.410 -6.716 40.186 1.00 91.81 105 ASP A C 1
ATOM 846 O O . ASP A 1 105 ? -43.834 -7.189 41.247 1.00 91.81 105 ASP A O 1
ATOM 850 N N . LEU A 1 106 ? -43.856 -5.539 39.730 1.00 90.00 106 LEU A N 1
ATOM 851 C CA . LEU A 1 106 ? -44.894 -4.761 40.414 1.00 90.00 106 LEU A CA 1
ATOM 852 C C . LEU A 1 106 ? -46.232 -5.507 40.437 1.00 90.00 106 LEU A C 1
ATOM 854 O O . LEU A 1 106 ? -46.902 -5.523 41.469 1.00 90.00 106 LEU A O 1
ATOM 858 N N . THR A 1 107 ? -46.594 -6.172 39.339 1.00 92.12 107 THR A N 1
ATOM 859 C CA . THR A 1 107 ? -47.823 -6.973 39.244 1.00 92.12 107 THR A CA 1
ATOM 860 C C . THR A 1 107 ? -47.795 -8.139 40.234 1.00 92.12 107 THR A C 1
ATOM 862 O O . THR A 1 107 ? -48.764 -8.343 40.969 1.00 92.12 107 THR A O 1
ATOM 865 N N . GLN A 1 108 ? -46.672 -8.861 40.328 1.00 90.12 108 GLN A N 1
ATOM 866 C CA . GLN A 1 108 ? -46.496 -9.938 41.308 1.00 90.12 108 GLN A CA 1
ATOM 867 C C . GLN A 1 108 ? -46.583 -9.423 42.750 1.00 90.12 108 GLN A C 1
ATOM 869 O O . GLN A 1 108 ? -47.261 -10.019 43.590 1.00 90.12 108 GLN A O 1
ATOM 874 N N . ARG A 1 109 ? -45.958 -8.275 43.043 1.00 89.38 109 ARG A N 1
ATOM 875 C CA . ARG A 1 109 ? -46.038 -7.645 44.368 1.00 89.38 109 ARG A CA 1
ATOM 876 C C . ARG A 1 109 ? -47.462 -7.227 44.727 1.00 89.38 109 ARG A C 1
ATOM 878 O O . ARG A 1 109 ? -47.900 -7.523 45.837 1.00 89.38 109 ARG A O 1
ATOM 885 N N . CYS A 1 110 ? -48.210 -6.618 43.810 1.00 84.69 110 CYS A N 1
ATOM 886 C CA . CYS A 1 110 ? -49.617 -6.282 44.036 1.00 84.69 110 CYS A CA 1
ATOM 887 C C . CYS A 1 110 ? -50.485 -7.527 44.281 1.00 84.69 110 CYS A C 1
ATOM 889 O O . CYS A 1 110 ? -51.317 -7.507 45.187 1.00 84.69 110 CYS A O 1
ATOM 891 N N . ALA A 1 111 ? -50.260 -8.622 43.546 1.00 86.81 111 ALA A N 1
ATOM 892 C CA . ALA A 1 111 ? -50.968 -9.884 43.767 1.00 86.81 111 ALA A CA 1
ATOM 893 C C . ALA A 1 111 ? -50.681 -10.475 45.160 1.00 86.81 111 ALA A C 1
ATOM 895 O O . ALA A 1 111 ? -51.608 -10.866 45.867 1.00 86.81 111 ALA A O 1
ATOM 896 N N . SER A 1 112 ? -49.416 -10.466 45.596 1.00 83.88 112 SER A N 1
ATOM 897 C CA . SER A 1 112 ? -49.040 -10.917 46.946 1.00 83.88 112 SER A CA 1
ATOM 898 C C . SER A 1 112 ? -49.628 -10.032 48.056 1.00 83.88 112 SER A C 1
ATOM 900 O O . SER A 1 112 ? -50.113 -10.541 49.062 1.00 83.88 112 SER A O 1
ATOM 902 N N . ALA A 1 113 ? -49.676 -8.710 47.859 1.00 81.12 113 ALA A N 1
ATOM 903 C CA . ALA A 1 113 ? -50.297 -7.788 48.808 1.00 81.12 113 ALA A CA 1
ATOM 904 C C . ALA A 1 113 ? -51.821 -7.990 48.908 1.00 81.12 113 ALA A C 1
ATOM 906 O O . ALA A 1 113 ? -52.377 -7.911 50.003 1.00 81.12 113 ALA A O 1
ATOM 907 N N . ALA A 1 114 ? -52.491 -8.293 47.791 1.00 81.12 114 ALA A N 1
ATOM 908 C CA . ALA A 1 114 ? -53.912 -8.632 47.776 1.00 81.12 114 ALA A CA 1
ATOM 909 C C . ALA A 1 114 ? -54.200 -9.961 48.501 1.00 81.12 114 ALA A C 1
ATOM 911 O O . ALA A 1 114 ? -55.158 -10.029 49.269 1.00 81.12 114 ALA A O 1
ATOM 912 N N . ALA A 1 115 ? -53.352 -10.981 48.324 1.00 80.44 115 ALA A N 1
ATOM 913 C CA . ALA A 1 115 ? -53.454 -12.250 49.051 1.00 80.44 115 ALA A CA 1
ATOM 914 C C . ALA A 1 115 ? -53.295 -12.050 50.569 1.00 80.44 115 ALA A C 1
ATOM 916 O O . ALA A 1 115 ? -54.160 -12.459 51.342 1.00 80.44 115 ALA A O 1
ATOM 917 N N . ASN A 1 116 ? -52.271 -11.302 50.987 1.00 76.69 116 ASN A N 1
ATOM 918 C CA . ASN A 1 116 ? -52.038 -10.987 52.400 1.00 76.69 116 ASN A CA 1
ATOM 919 C C . ASN A 1 116 ? -53.185 -10.155 53.008 1.00 76.69 116 ASN A C 1
ATOM 921 O O . ASN A 1 116 ? -53.543 -10.330 54.172 1.00 76.69 116 ASN A O 1
ATOM 925 N N . SER A 1 117 ? -53.790 -9.249 52.229 1.00 74.94 117 SER A N 1
ATOM 926 C CA . SER A 1 117 ? -54.972 -8.490 52.657 1.00 74.94 117 SER A CA 1
ATOM 927 C C . SER A 1 117 ? -56.208 -9.380 52.827 1.00 74.94 117 SER A C 1
ATOM 929 O O . SER A 1 117 ? -57.013 -9.127 53.724 1.00 74.94 117 SER A O 1
ATOM 931 N N . ALA A 1 118 ? -56.380 -10.397 51.980 1.00 76.06 118 ALA A N 1
ATOM 932 C CA . ALA A 1 118 ? -57.475 -11.357 52.096 1.00 76.06 118 ALA A CA 1
ATOM 933 C C . ALA A 1 118 ? -57.309 -12.243 53.344 1.00 76.06 118 ALA A C 1
ATOM 935 O O . ALA A 1 118 ? -58.267 -12.413 54.099 1.00 76.06 118 ALA A O 1
ATOM 936 N N . GLU A 1 119 ? -56.091 -12.707 53.633 1.00 71.88 119 GLU A N 1
ATOM 937 C CA . GLU A 1 119 ? -55.766 -13.470 54.850 1.00 71.88 119 GLU A CA 1
ATOM 938 C C . GLU A 1 119 ? -56.009 -12.662 56.137 1.00 71.88 119 GLU A C 1
ATOM 940 O O . GLU A 1 119 ? -56.618 -13.160 57.085 1.00 71.88 119 GLU A O 1
ATOM 945 N N . LEU A 1 120 ? -55.630 -11.378 56.154 1.00 65.19 120 LEU A N 1
ATOM 946 C CA . LEU A 1 120 ? -55.916 -10.461 57.267 1.00 65.19 120 LEU A CA 1
ATOM 947 C C . LEU A 1 120 ? -57.420 -10.232 57.487 1.00 65.19 120 LEU A C 1
ATOM 949 O O . LEU A 1 120 ? -57.855 -10.056 58.626 1.00 65.19 120 LEU A O 1
ATOM 953 N N . SER A 1 121 ? -58.223 -10.235 56.419 1.00 65.25 121 SER A N 1
ATOM 954 C CA . SER A 1 121 ? -59.683 -10.128 56.529 1.00 65.25 121 SER A CA 1
ATOM 955 C C . SER A 1 121 ? -60.338 -11.421 57.032 1.00 65.25 121 SER A C 1
ATOM 957 O O . SER A 1 121 ? -61.284 -11.347 57.814 1.00 65.25 121 SER A O 1
ATOM 959 N N . ALA A 1 122 ? -59.790 -12.590 56.676 1.00 64.69 122 ALA A N 1
ATOM 960 C CA . ALA A 1 122 ? -60.257 -13.891 57.154 1.00 64.69 122 ALA A CA 1
ATOM 961 C C . ALA A 1 122 ? -59.987 -14.072 58.658 1.00 64.69 122 ALA A C 1
ATOM 963 O O . ALA A 1 122 ? -60.899 -14.417 59.408 1.00 64.69 122 ALA A O 1
ATOM 964 N N . LEU A 1 123 ? -58.791 -13.698 59.128 1.00 58.72 123 LEU A N 1
ATOM 965 C CA . LEU A 1 123 ? -58.428 -13.735 60.553 1.00 58.72 123 LEU A CA 1
ATOM 966 C C . LEU A 1 123 ? -59.253 -12.770 61.422 1.00 58.72 123 LEU A C 1
ATOM 968 O O . LEU A 1 123 ? -59.406 -12.989 62.620 1.00 58.72 123 LEU A O 1
ATOM 972 N N . LYS A 1 124 ? -59.818 -11.704 60.840 1.00 55.34 124 LYS A N 1
ATOM 973 C CA . LYS A 1 124 ? -60.682 -10.751 61.559 1.00 55.34 124 LYS A CA 1
ATOM 974 C C . LYS A 1 124 ? -62.144 -11.206 61.656 1.00 55.34 124 LYS A C 1
ATOM 976 O O . LYS A 1 124 ? -62.903 -10.621 62.424 1.00 55.34 124 LYS A O 1
ATOM 981 N N . SER A 1 125 ? -62.530 -12.237 60.900 1.00 50.19 125 SER A N 1
ATOM 982 C CA . SER A 1 125 ? -63.873 -12.834 60.935 1.00 50.19 125 SER A CA 1
ATOM 983 C C . SER A 1 125 ? -64.022 -14.002 61.926 1.00 50.19 125 SER A C 1
ATOM 985 O O . SER A 1 125 ? -65.142 -14.441 62.164 1.00 50.19 125 SER A O 1
ATOM 987 N N . GLU A 1 126 ? -62.934 -14.445 62.570 1.00 44.09 126 GLU A N 1
ATOM 988 C CA . GLU A 1 126 ? -62.917 -15.504 63.601 1.00 44.09 126 GLU A CA 1
ATOM 989 C C . GLU A 1 126 ? -62.832 -14.957 65.045 1.00 44.09 126 GLU A C 1
ATOM 991 O O . GLU A 1 126 ? -62.191 -15.547 65.913 1.00 44.09 126 GLU A O 1
ATOM 996 N N . ALA A 1 127 ? -63.472 -13.823 65.345 1.00 41.59 127 ALA A N 1
ATOM 997 C CA . ALA A 1 127 ? -63.684 -13.405 66.735 1.00 41.59 127 ALA A CA 1
ATOM 998 C C . ALA A 1 127 ? -65.029 -13.970 67.239 1.00 41.59 127 ALA A C 1
ATOM 1000 O O . ALA A 1 127 ? -66.072 -13.526 66.751 1.00 41.59 127 ALA A O 1
ATOM 1001 N N . PRO A 1 128 ? -65.057 -14.927 68.188 1.00 46.88 128 PRO A N 1
ATOM 1002 C CA . PRO A 1 128 ? -66.309 -15.415 68.743 1.00 46.88 128 PRO A CA 1
ATOM 1003 C C . PRO A 1 128 ? -66.845 -14.392 69.751 1.00 46.88 128 PRO A C 1
ATOM 1005 O O . PRO A 1 128 ? -66.245 -14.142 70.795 1.00 46.88 128 PRO A O 1
ATOM 1008 N N . ASN A 1 129 ? -67.987 -13.792 69.419 1.00 42.53 129 ASN A N 1
ATOM 1009 C CA . ASN A 1 129 ? -68.867 -13.147 70.386 1.00 42.53 129 ASN A CA 1
ATOM 1010 C C . ASN A 1 129 ? -69.746 -14.238 71.008 1.00 42.53 129 ASN A C 1
ATOM 1012 O O . ASN A 1 129 ? -70.773 -14.581 70.430 1.00 42.53 129 ASN A O 1
ATOM 1016 N N . ASP A 1 130 ? -69.355 -14.763 72.167 1.00 36.00 130 ASP A N 1
ATOM 1017 C CA . ASP A 1 130 ? -70.222 -15.604 72.996 1.00 36.00 130 ASP A CA 1
ATOM 1018 C C . ASP A 1 130 ? -70.566 -14.855 74.291 1.00 36.00 130 ASP A C 1
ATOM 1020 O O . ASP A 1 130 ? -69.905 -14.979 75.322 1.00 36.00 130 ASP A O 1
ATOM 1024 N N . GLU A 1 131 ? -71.629 -14.051 74.227 1.00 35.25 131 GLU A N 1
ATOM 1025 C CA . GLU A 1 131 ? -72.399 -13.635 75.400 1.00 35.25 131 GLU A CA 1
ATOM 1026 C C . GLU A 1 131 ? -73.353 -14.783 75.766 1.00 35.25 131 GLU A C 1
ATOM 1028 O O . GLU A 1 131 ? -74.458 -14.894 75.238 1.00 35.25 131 GLU A O 1
ATOM 1033 N N . GLN A 1 132 ? -72.923 -15.667 76.668 1.00 35.88 132 GLN A N 1
ATOM 1034 C CA . GLN A 1 132 ? -73.813 -16.625 77.325 1.00 35.88 132 GLN A CA 1
ATOM 1035 C C . GLN A 1 132 ? -74.210 -16.085 78.699 1.00 35.88 132 GLN A C 1
ATOM 1037 O O . GLN A 1 132 ? -73.439 -16.090 79.656 1.00 35.88 132 GLN A O 1
ATOM 1042 N N . GLN A 1 133 ? -75.443 -15.590 78.765 1.00 34.38 133 GLN A N 1
ATOM 1043 C CA . GLN A 1 133 ? -76.130 -15.177 79.980 1.00 34.38 133 GLN A CA 1
ATOM 1044 C C . GLN A 1 133 ? -76.823 -16.412 80.576 1.00 34.38 133 GLN A C 1
ATOM 1046 O O . GLN A 1 133 ? -77.873 -16.850 80.107 1.00 34.38 133 GLN A O 1
ATOM 1051 N N . GLU A 1 134 ? -76.190 -17.015 81.581 1.00 34.59 134 GLU A N 1
ATOM 1052 C CA . GLU A 1 134 ? -76.671 -18.201 82.290 1.00 34.59 134 GLU A CA 1
ATOM 1053 C C . GLU A 1 134 ? -77.629 -17.786 83.421 1.00 34.59 134 GLU A C 1
ATOM 1055 O O . GLU A 1 134 ? -77.268 -17.062 84.349 1.00 34.59 134 GLU A O 1
ATOM 1060 N N . SER A 1 135 ? -78.889 -18.216 83.334 1.00 34.03 135 SER A N 1
ATOM 1061 C CA . SER A 1 135 ? -79.901 -18.021 84.373 1.00 34.03 135 SER A CA 1
ATOM 1062 C C . SER A 1 135 ? -79.983 -19.249 85.285 1.00 34.03 135 SER A C 1
ATOM 1064 O O . SER A 1 135 ? -80.433 -20.308 84.848 1.00 34.03 135 SER A O 1
ATOM 1066 N N . LEU A 1 136 ? -79.664 -19.099 86.571 1.00 37.72 136 LEU A N 1
ATOM 1067 C CA . LEU A 1 136 ? -80.122 -20.008 87.629 1.00 37.72 136 LEU A CA 1
ATOM 1068 C C . LEU A 1 136 ? -80.463 -19.213 88.895 1.00 37.72 136 LEU A C 1
ATOM 1070 O O . LEU A 1 136 ? -79.629 -18.440 89.360 1.00 37.72 136 LEU A O 1
ATOM 1074 N N . PRO A 1 137 ? -81.627 -19.437 89.531 1.00 54.38 137 PRO A N 1
ATOM 1075 C CA . PRO A 1 137 ? -81.855 -18.952 90.878 1.00 54.38 137 PRO A CA 1
ATOM 1076 C C . PRO A 1 137 ? -81.835 -20.118 91.870 1.00 54.38 137 PRO A C 1
ATOM 1078 O O . PRO A 1 137 ? -82.767 -20.924 91.914 1.00 54.38 137 PRO A O 1
ATOM 1081 N N . ARG A 1 138 ? -80.825 -20.158 92.747 1.00 37.78 138 ARG A N 1
ATOM 1082 C CA . ARG A 1 138 ? -81.037 -20.589 94.140 1.00 37.78 138 ARG A CA 1
ATOM 1083 C C . ARG A 1 138 ? -79.942 -20.103 95.089 1.00 37.78 138 ARG A C 1
ATOM 1085 O O . ARG A 1 138 ? -78.968 -20.786 95.367 1.00 37.78 138 ARG A O 1
ATOM 1092 N N . SER A 1 139 ? -80.192 -18.891 95.580 1.00 50.09 139 SER A N 1
ATOM 1093 C CA . SER A 1 139 ? -79.797 -18.299 96.863 1.00 50.09 139 SER A CA 1
ATOM 1094 C C . SER A 1 139 ? -78.705 -19.003 97.685 1.00 50.09 139 SER A C 1
ATOM 1096 O O . SER A 1 139 ? -78.997 -19.934 98.439 1.00 50.09 139 SER A O 1
ATOM 1098 N N . LEU A 1 140 ? -77.514 -18.406 97.685 1.00 48.66 140 LEU A N 1
ATOM 1099 C CA . LEU A 1 140 ? -76.603 -18.290 98.832 1.00 48.66 140 LEU A CA 1
ATOM 1100 C C . LEU A 1 140 ? -76.099 -16.822 98.867 1.00 48.66 140 LEU A C 1
ATOM 1102 O O . LEU A 1 140 ? -76.201 -16.126 97.864 1.00 48.66 140 LEU A O 1
ATOM 1106 N N . PRO A 1 141 ? -75.682 -16.264 100.016 1.00 50.19 141 PRO A N 1
ATOM 1107 C CA . PRO A 1 141 ? -75.755 -14.817 100.252 1.00 50.19 141 PRO A CA 1
ATOM 1108 C C . PRO A 1 141 ? -74.792 -13.963 99.383 1.00 50.19 141 PRO A C 1
ATOM 1110 O O . PRO A 1 141 ? -73.639 -14.356 99.190 1.00 50.19 141 PRO A O 1
ATOM 1113 N N . PRO A 1 142 ? -75.194 -12.733 98.974 1.00 57.00 142 PRO A N 1
ATOM 1114 C CA . PRO A 1 142 ? -74.531 -11.879 97.962 1.00 57.00 142 PRO A CA 1
ATOM 1115 C C . PRO A 1 142 ? -73.097 -11.404 98.277 1.00 57.00 142 PRO A C 1
ATOM 1117 O O . PRO A 1 142 ? -72.462 -10.750 97.457 1.00 57.00 142 PRO A O 1
ATOM 1120 N N . LYS A 1 143 ? -72.544 -11.728 99.452 1.00 54.19 143 LYS A N 1
ATOM 1121 C CA . LYS A 1 143 ? -71.136 -11.446 99.795 1.00 54.19 143 LYS A CA 1
ATOM 1122 C C . LYS A 1 143 ? -70.163 -12.547 99.352 1.00 54.19 143 LYS A C 1
ATOM 1124 O O . LYS A 1 143 ? -68.970 -12.279 99.258 1.00 54.19 143 LYS A O 1
ATOM 1129 N N . LEU A 1 144 ? -70.644 -13.770 99.111 1.00 56.88 144 LEU A N 1
ATOM 1130 C CA . LEU A 1 144 ? -69.796 -14.918 98.758 1.00 56.88 144 LEU A CA 1
ATOM 1131 C C . LEU A 1 144 ? -69.592 -15.064 97.241 1.00 56.88 144 LEU A C 1
ATOM 1133 O O . LEU A 1 144 ? -68.527 -15.512 96.826 1.00 56.88 144 LEU A O 1
ATOM 1137 N N . GLU A 1 145 ? -70.566 -14.654 96.424 1.00 59.28 145 GLU A N 1
ATOM 1138 C CA . GLU A 1 145 ? -70.467 -14.640 94.951 1.00 59.28 145 GLU A CA 1
ATOM 1139 C C . GLU A 1 145 ? -69.507 -13.548 94.468 1.00 59.28 145 GLU A C 1
ATOM 1141 O O . GLU A 1 145 ? -68.541 -13.850 93.771 1.00 59.28 145 GLU A O 1
ATOM 1146 N N . LEU A 1 146 ? -69.654 -12.323 94.988 1.00 68.88 146 LEU A N 1
ATOM 1147 C CA . LEU A 1 146 ? -68.726 -11.218 94.725 1.00 68.88 146 LEU A CA 1
ATOM 1148 C C . LEU A 1 146 ? -67.281 -11.573 95.128 1.00 68.88 146 LEU A C 1
ATOM 1150 O O . LEU A 1 146 ? -66.327 -11.198 94.458 1.00 68.88 146 LEU A O 1
ATOM 1154 N N . GLY A 1 147 ? -67.105 -12.342 96.209 1.00 74.69 147 GLY A N 1
ATOM 1155 C CA . GLY A 1 147 ? -65.792 -12.827 96.641 1.00 74.69 147 GLY A CA 1
ATOM 1156 C C . GLY A 1 147 ? -65.169 -13.858 95.692 1.00 74.69 147 GLY A C 1
ATOM 1157 O O . GLY A 1 147 ? -63.955 -13.834 95.490 1.00 74.69 147 GLY A O 1
ATOM 1158 N N . ARG A 1 148 ? -65.973 -14.744 95.086 1.00 76.88 148 ARG A N 1
ATOM 1159 C CA . ARG A 1 148 ? -65.497 -15.713 94.080 1.00 76.88 148 ARG A CA 1
ATOM 1160 C C . ARG A 1 148 ? -65.144 -15.035 92.763 1.00 76.88 148 ARG A C 1
ATOM 1162 O O . ARG A 1 148 ? -64.108 -15.357 92.192 1.00 76.88 148 ARG A O 1
ATOM 1169 N N . GLU A 1 149 ? -65.956 -14.085 92.314 1.00 80.69 149 GLU A N 1
ATOM 1170 C CA . GLU A 1 149 ? -65.681 -13.302 91.106 1.00 80.69 149 GLU A CA 1
ATOM 1171 C C . GLU A 1 149 ? -64.420 -12.445 91.269 1.00 80.69 149 GLU A C 1
ATOM 1173 O O . GLU A 1 149 ? -63.554 -12.451 90.398 1.00 80.69 149 GLU A O 1
ATOM 1178 N N . VAL A 1 150 ? -64.247 -11.788 92.423 1.00 81.56 150 VAL A N 1
ATOM 1179 C CA . VAL A 1 150 ? -63.026 -11.025 92.738 1.00 81.56 150 VAL A CA 1
ATOM 1180 C C . VAL A 1 150 ? -61.784 -11.924 92.758 1.00 81.56 150 VAL A C 1
ATOM 1182 O O . VAL A 1 150 ? -60.728 -11.505 92.286 1.00 81.56 150 VAL A O 1
ATOM 1185 N N . LEU A 1 151 ? -61.891 -13.159 93.260 1.00 85.19 151 LEU A N 1
ATOM 1186 C CA . LEU A 1 151 ? -60.793 -14.131 93.213 1.00 85.19 151 LEU A CA 1
ATOM 1187 C C . LEU A 1 151 ? -60.486 -14.588 91.781 1.00 85.19 151 LEU A C 1
ATOM 1189 O O . LEU A 1 151 ? -59.326 -14.562 91.391 1.00 85.19 151 LEU A O 1
ATOM 1193 N N . ALA A 1 152 ? -61.495 -14.916 90.972 1.00 85.69 152 ALA A N 1
ATOM 1194 C CA . ALA A 1 152 ? -61.297 -15.337 89.583 1.00 85.69 152 ALA A CA 1
ATOM 1195 C C . ALA A 1 152 ? -60.683 -14.225 88.713 1.00 85.69 152 ALA A C 1
ATOM 1197 O O . ALA A 1 152 ? -59.782 -14.479 87.911 1.00 85.69 152 ALA A O 1
ATOM 1198 N N . VAL A 1 153 ? -61.124 -12.977 88.903 1.00 87.62 153 VAL A N 1
ATOM 1199 C CA . VAL A 1 153 ? -60.533 -11.805 88.240 1.00 87.62 153 VAL A CA 1
ATOM 1200 C C . VAL A 1 153 ? -59.092 -11.599 88.700 1.00 87.62 153 VAL A C 1
ATOM 1202 O O . VAL A 1 153 ? -58.226 -11.334 87.871 1.00 87.62 153 VAL A O 1
ATOM 1205 N N . LYS A 1 154 ? -58.807 -11.767 89.996 1.00 90.56 154 LYS A N 1
ATOM 1206 C CA . LYS A 1 154 ? -57.444 -11.681 90.531 1.00 90.56 154 LYS A CA 1
ATOM 1207 C C . LYS A 1 154 ? -56.536 -12.772 89.959 1.00 90.56 154 LYS A C 1
ATOM 1209 O O . LYS A 1 154 ? -55.425 -12.456 89.551 1.00 90.56 154 LYS A O 1
ATOM 1214 N N . ASP A 1 155 ? -57.002 -14.012 89.871 1.00 90.38 155 ASP A N 1
ATOM 1215 C CA . ASP A 1 155 ? -56.237 -15.123 89.294 1.00 90.38 155 ASP A CA 1
ATOM 1216 C C . ASP A 1 155 ? -55.968 -14.897 87.798 1.00 90.38 155 ASP A C 1
ATOM 1218 O O . ASP A 1 155 ? -54.857 -15.124 87.319 1.00 90.38 155 ASP A O 1
ATOM 1222 N N . ARG A 1 156 ? -56.950 -14.362 87.056 1.00 92.75 156 ARG A N 1
ATOM 1223 C CA . ARG A 1 156 ? -56.769 -13.966 85.651 1.00 92.75 156 ARG A CA 1
ATOM 1224 C C . ARG A 1 156 ? -55.776 -12.815 85.501 1.00 92.75 156 ARG A C 1
ATOM 1226 O O . ARG A 1 156 ? -55.000 -12.821 84.551 1.00 92.75 156 ARG A O 1
ATOM 1233 N N . LEU A 1 157 ? -55.793 -11.849 86.418 1.00 92.00 157 LEU A N 1
ATOM 1234 C CA . LEU A 1 157 ? -54.872 -10.713 86.431 1.00 92.00 157 LEU A CA 1
ATOM 1235 C C . LEU A 1 157 ? -53.440 -11.175 86.727 1.00 92.00 157 LEU A C 1
ATOM 1237 O O . LEU A 1 157 ? -52.529 -10.788 86.005 1.00 92.00 157 LEU A O 1
ATOM 1241 N N . VAL A 1 158 ? -53.260 -12.093 87.680 1.00 92.19 158 VAL A N 1
ATOM 1242 C CA . VAL A 1 158 ? -51.966 -12.740 87.959 1.00 92.19 158 VAL A CA 1
ATOM 1243 C C . VAL A 1 158 ? -51.470 -13.546 86.755 1.00 92.19 158 VAL A C 1
ATOM 1245 O O . VAL A 1 158 ? -50.290 -13.481 86.419 1.00 92.19 158 VAL A O 1
ATOM 1248 N N . GLU A 1 159 ? -52.343 -14.284 86.063 1.00 93.62 159 GLU A N 1
ATOM 1249 C CA . GLU A 1 159 ? -51.945 -15.024 84.858 1.00 93.62 159 GLU A CA 1
ATOM 1250 C C . GLU A 1 159 ? -51.584 -14.082 83.701 1.00 93.62 159 GLU A C 1
ATOM 1252 O O . GLU A 1 159 ? -50.610 -14.330 82.994 1.00 93.62 159 GLU A O 1
ATOM 1257 N N . LEU A 1 160 ? -52.302 -12.969 83.533 1.00 91.75 160 LEU A N 1
ATOM 1258 C CA . LEU A 1 160 ? -51.954 -11.932 82.557 1.00 91.75 160 LEU A CA 1
ATOM 1259 C C . LEU A 1 160 ? -50.621 -11.253 82.892 1.00 91.75 160 LEU A C 1
ATOM 1261 O O . LEU A 1 160 ? -49.807 -11.043 81.996 1.00 91.75 160 LEU A O 1
ATOM 1265 N N . GLU A 1 161 ? -50.351 -10.963 84.164 1.00 91.56 161 GLU A N 1
ATOM 1266 C CA . GLU A 1 161 ? -49.056 -10.447 84.623 1.00 91.56 161 GLU A CA 1
ATOM 1267 C C . GLU A 1 161 ? -47.930 -11.461 84.365 1.00 91.56 161 GLU A C 1
ATOM 1269 O O . GLU A 1 161 ? -46.857 -11.106 83.866 1.00 91.56 161 GLU A O 1
ATOM 1274 N N . ARG A 1 162 ? -48.181 -12.751 84.612 1.00 92.19 162 ARG A N 1
ATOM 1275 C CA . ARG A 1 162 ? -47.241 -13.836 84.303 1.00 92.19 162 ARG A CA 1
ATOM 1276 C C . ARG A 1 162 ? -46.987 -13.956 82.796 1.00 92.19 162 ARG A C 1
ATOM 1278 O O . ARG A 1 162 ? -45.850 -14.145 82.377 1.00 92.19 162 ARG A O 1
ATOM 1285 N N . GLN A 1 163 ? -48.012 -13.792 81.966 1.00 94.00 163 GLN A N 1
ATOM 1286 C CA . GLN A 1 163 ? -47.860 -13.768 80.510 1.00 94.00 163 GLN A CA 1
ATOM 1287 C C . GLN A 1 163 ? -47.084 -12.531 80.046 1.00 94.00 163 GLN A C 1
ATOM 1289 O O . GLN A 1 163 ? -46.174 -12.657 79.231 1.00 94.00 163 GLN A O 1
ATOM 1294 N N . MET A 1 164 ? -47.352 -11.351 80.612 1.00 92.00 164 MET A N 1
ATOM 1295 C CA . MET A 1 164 ? -46.595 -10.129 80.316 1.00 92.00 164 MET A CA 1
ATOM 1296 C C . MET A 1 164 ? -45.115 -10.254 80.685 1.00 92.00 164 MET A C 1
ATOM 1298 O O . MET A 1 164 ? -44.260 -9.808 79.921 1.00 92.00 164 MET A O 1
ATOM 1302 N N . THR A 1 165 ? -44.794 -10.887 81.815 1.00 92.06 165 THR A N 1
ATOM 1303 C CA . THR A 1 165 ? -43.396 -11.077 82.241 1.00 92.06 165 THR A CA 1
ATOM 1304 C C . THR A 1 165 ? -42.607 -12.024 81.331 1.00 92.06 165 THR A C 1
ATOM 1306 O O . THR A 1 165 ? -41.388 -11.889 81.256 1.00 92.06 165 THR A O 1
ATOM 1309 N N . VAL A 1 166 ? -43.270 -12.923 80.595 1.00 93.75 166 VAL A N 1
ATOM 1310 C CA . VAL A 1 166 ? -42.632 -13.807 79.599 1.00 93.75 166 VAL A CA 1
ATOM 1311 C C . VAL A 1 166 ? -42.601 -13.175 78.202 1.00 93.75 166 VAL A C 1
ATOM 1313 O O . VAL A 1 166 ? -41.582 -13.244 77.520 1.00 93.75 166 VAL A O 1
ATOM 1316 N N . LEU A 1 167 ? -43.679 -12.512 77.781 1.00 93.88 167 LEU A N 1
ATOM 1317 C CA . LEU A 1 167 ? -43.794 -11.952 76.429 1.00 93.88 167 LEU A CA 1
ATOM 1318 C C . LEU A 1 167 ? -42.929 -10.702 76.213 1.00 93.88 167 LEU A C 1
ATOM 1320 O O . LEU A 1 167 ? -42.426 -10.486 75.112 1.00 93.88 167 LEU A O 1
ATOM 1324 N N . LEU A 1 168 ? -42.729 -9.870 77.241 1.00 94.75 168 LEU A N 1
ATOM 1325 C CA . LEU A 1 168 ? -41.867 -8.685 77.148 1.00 94.75 168 LEU A CA 1
ATOM 1326 C C . LE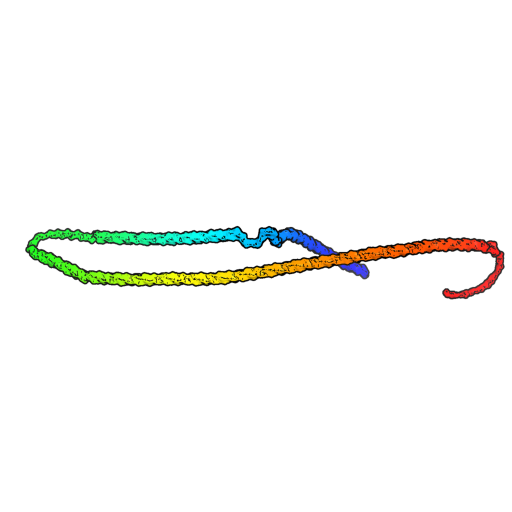U A 1 168 ? -40.407 -9.019 76.774 1.00 94.75 168 LEU A C 1
ATOM 1328 O O . LEU A 1 168 ? -39.928 -8.472 75.779 1.00 94.75 168 LEU A O 1
ATOM 1332 N N . PRO A 1 169 ? -39.697 -9.924 77.479 1.00 94.38 169 PRO A N 1
ATOM 1333 C CA . PRO A 1 169 ? -38.329 -10.282 77.111 1.00 94.38 169 PRO A CA 1
ATOM 1334 C C . PRO A 1 169 ? -38.252 -11.018 75.768 1.00 94.38 169 PRO A C 1
ATOM 1336 O O . PRO A 1 169 ? -37.263 -10.871 75.053 1.00 94.38 169 PRO A O 1
ATOM 1339 N N . GLU A 1 170 ? -39.285 -11.773 75.385 1.00 94.81 170 GLU A N 1
ATOM 1340 C CA . GLU A 1 170 ? -39.354 -12.404 74.064 1.00 94.81 170 GLU A CA 1
ATOM 1341 C C . GLU A 1 170 ? -39.457 -11.351 72.947 1.00 94.81 170 GLU A C 1
ATOM 1343 O O . GLU A 1 170 ? -38.710 -11.410 71.967 1.00 94.81 170 GLU A O 1
ATOM 1348 N N . LYS A 1 171 ? -40.286 -10.314 73.137 1.00 94.00 171 LYS A N 1
ATOM 1349 C CA . LYS A 1 171 ? -40.361 -9.152 72.237 1.00 94.00 171 LYS A CA 1
ATOM 1350 C C . LYS A 1 171 ? -39.018 -8.430 72.133 1.00 94.00 171 LYS A C 1
ATOM 1352 O O . LYS A 1 171 ? -38.601 -8.061 71.033 1.00 94.00 171 LYS A O 1
ATOM 1357 N N . ASP A 1 172 ? -38.338 -8.217 73.254 1.00 95.44 172 ASP A N 1
ATOM 1358 C CA . ASP A 1 172 ? -37.047 -7.524 73.279 1.00 95.44 172 ASP A CA 1
ATOM 1359 C C . ASP A 1 172 ? -35.944 -8.363 72.609 1.00 95.44 172 ASP A C 1
ATOM 1361 O O . ASP A 1 172 ? -35.155 -7.828 71.829 1.00 95.44 172 ASP A O 1
ATOM 1365 N N . ASN A 1 173 ? -35.949 -9.687 72.800 1.00 95.94 173 ASN A N 1
ATOM 1366 C CA . ASN A 1 173 ? -35.057 -10.619 72.104 1.00 95.94 173 ASN A CA 1
ATOM 1367 C C . ASN A 1 173 ? -35.295 -10.610 70.584 1.00 95.94 173 ASN A C 1
ATOM 1369 O O . ASN A 1 173 ? -34.353 -10.457 69.807 1.00 95.94 173 ASN A O 1
ATOM 1373 N N . LEU A 1 174 ? -36.554 -10.695 70.141 1.00 95.44 174 LEU A N 1
ATOM 1374 C CA . LEU A 1 174 ? -36.898 -10.589 68.719 1.00 95.44 174 LEU A CA 1
ATOM 1375 C C . LEU A 1 174 ? -36.475 -9.235 68.136 1.00 95.44 174 LEU A C 1
ATOM 1377 O O . LEU A 1 174 ? -35.941 -9.173 67.030 1.00 95.44 174 LEU A O 1
ATOM 1381 N N . THR A 1 175 ? -36.647 -8.151 68.895 1.00 94.94 175 THR A N 1
ATOM 1382 C CA . THR A 1 175 ? -36.210 -6.809 68.483 1.00 94.94 175 THR A CA 1
ATOM 1383 C C . THR A 1 175 ? -34.688 -6.749 68.314 1.00 94.94 175 THR A C 1
ATOM 1385 O O . THR A 1 175 ? -34.205 -6.238 67.302 1.00 94.94 175 THR A O 1
ATOM 1388 N N . ALA A 1 176 ? -33.923 -7.324 69.247 1.00 95.94 176 ALA A N 1
ATOM 1389 C CA . ALA A 1 176 ? -32.468 -7.415 69.150 1.00 95.94 176 ALA A CA 1
ATOM 1390 C C . ALA A 1 176 ? -32.017 -8.256 67.942 1.00 95.94 176 ALA A C 1
ATOM 1392 O O . ALA A 1 176 ? -31.125 -7.843 67.200 1.00 95.94 176 ALA A O 1
ATOM 1393 N N . GLN A 1 177 ? -32.676 -9.390 67.682 1.00 96.62 177 GLN A N 1
ATOM 1394 C CA . GLN A 1 177 ? -32.407 -10.213 66.498 1.00 96.62 177 GLN A CA 1
ATOM 1395 C C . GLN A 1 177 ? -32.686 -9.456 65.195 1.00 96.62 177 GLN A C 1
ATOM 1397 O O . GLN A 1 177 ? -31.881 -9.522 64.267 1.00 96.62 177 GLN A O 1
ATOM 1402 N N . ILE A 1 178 ? -33.782 -8.694 65.124 1.00 95.75 178 ILE A N 1
ATOM 1403 C CA . ILE A 1 178 ? -34.096 -7.852 63.961 1.00 95.75 178 ILE A CA 1
ATOM 1404 C C . ILE A 1 178 ? -33.000 -6.801 63.735 1.00 95.75 178 ILE A C 1
ATOM 1406 O O . ILE A 1 178 ? -32.607 -6.579 62.588 1.00 95.75 178 ILE A O 1
ATOM 1410 N N . CYS A 1 179 ? -32.489 -6.165 64.793 1.00 97.19 179 CYS A N 1
ATOM 1411 C CA . CYS A 1 179 ? -31.385 -5.206 64.681 1.00 97.19 179 CYS A CA 1
ATOM 1412 C C . CYS A 1 179 ? -30.104 -5.863 64.144 1.00 97.19 179 CYS A C 1
ATOM 1414 O O . CYS A 1 179 ? -29.549 -5.374 63.160 1.00 97.19 179 CYS A O 1
ATOM 1416 N N . LEU A 1 180 ? -29.702 -7.013 64.693 1.00 97.38 180 LEU A N 1
ATOM 1417 C CA . LEU A 1 180 ? -28.523 -7.755 64.226 1.00 97.38 180 LEU A CA 1
ATOM 1418 C C . LEU A 1 180 ? -28.650 -8.203 62.762 1.00 97.38 180 LEU A C 1
ATOM 1420 O O . LEU A 1 180 ? -27.698 -8.117 61.986 1.00 97.38 180 LEU A O 1
ATOM 1424 N N . GLN A 1 181 ? -29.834 -8.666 62.348 1.00 95.62 181 GLN A N 1
ATOM 1425 C CA . GLN A 1 181 ? -30.066 -9.050 60.953 1.00 95.62 181 GLN A CA 1
ATOM 1426 C C . GLN A 1 181 ? -30.006 -7.842 60.010 1.00 95.62 181 GLN A C 1
ATOM 1428 O O . GLN A 1 181 ? -29.454 -7.949 58.914 1.00 95.62 181 GLN A O 1
ATOM 1433 N N . LYS A 1 182 ? -30.516 -6.675 60.426 1.00 97.06 182 LYS A N 1
ATOM 1434 C CA . LYS A 1 182 ? -30.388 -5.431 59.648 1.00 97.06 182 LYS A CA 1
ATOM 1435 C C . LYS A 1 182 ? -28.928 -5.017 59.469 1.00 97.06 182 LYS A C 1
ATOM 1437 O O . LYS A 1 182 ? -28.553 -4.635 58.363 1.00 97.06 182 LYS A O 1
ATOM 1442 N N . GLU A 1 183 ? -28.112 -5.121 60.516 1.00 95.94 183 GLU A N 1
ATOM 1443 C CA . GLU A 1 183 ? -26.671 -4.849 60.440 1.00 95.94 183 GLU A CA 1
ATOM 1444 C C . GLU A 1 183 ? -25.977 -5.796 59.457 1.00 95.94 183 GLU A C 1
ATOM 1446 O O . GLU A 1 183 ? -25.342 -5.325 58.514 1.00 95.94 183 GLU A O 1
ATOM 1451 N N . ARG A 1 184 ? -26.218 -7.112 59.558 1.00 97.38 184 ARG A N 1
ATOM 1452 C CA . ARG A 1 184 ? -25.692 -8.106 58.600 1.00 97.38 184 ARG A CA 1
ATOM 1453 C C . ARG A 1 184 ? -26.084 -7.821 57.149 1.00 97.38 184 ARG A C 1
ATOM 1455 O O . ARG A 1 184 ? -25.272 -7.992 56.236 1.00 97.38 184 ARG A O 1
ATOM 1462 N N . VAL A 1 185 ? -27.332 -7.415 56.910 1.00 96.69 185 VAL A N 1
ATOM 1463 C CA . VAL A 1 185 ? -27.809 -7.056 55.565 1.00 96.69 185 VAL A CA 1
ATOM 1464 C C . VAL A 1 185 ? -27.106 -5.796 55.058 1.00 96.69 185 VAL A C 1
ATOM 1466 O O . VAL A 1 185 ? -26.720 -5.748 53.889 1.00 96.69 185 VAL A O 1
ATOM 1469 N N . ASN A 1 186 ? -26.903 -4.795 55.915 1.00 95.19 186 ASN A N 1
ATOM 1470 C CA . ASN A 1 186 ? -26.188 -3.571 55.554 1.00 95.19 186 ASN A CA 1
ATOM 1471 C C . ASN A 1 186 ? -24.706 -3.835 55.252 1.00 95.19 186 ASN A C 1
ATOM 1473 O O . ASN A 1 186 ? -24.194 -3.326 54.255 1.00 95.19 186 ASN A O 1
ATOM 1477 N N . GLU A 1 187 ? -24.035 -4.675 56.042 1.00 97.25 187 GLU A N 1
ATOM 1478 C CA . GLU A 1 187 ? -22.658 -5.111 55.778 1.00 97.25 187 GLU A CA 1
ATOM 1479 C C . GLU A 1 187 ? -22.548 -5.836 54.434 1.00 97.25 187 GLU A C 1
ATOM 1481 O O . GLU A 1 187 ? -21.709 -5.487 53.604 1.00 97.25 187 GLU A O 1
ATOM 1486 N N . SER A 1 188 ? -23.450 -6.789 54.177 1.00 94.69 188 SER A N 1
ATOM 1487 C CA . SER A 1 188 ? -23.487 -7.532 52.911 1.00 94.69 188 SER A CA 1
ATOM 1488 C C . SER A 1 188 ? -23.741 -6.602 51.718 1.00 94.69 188 SER A C 1
ATOM 1490 O O . SER A 1 188 ? -23.099 -6.728 50.678 1.00 94.69 188 SER A O 1
ATOM 1492 N N . ARG A 1 189 ? -24.639 -5.618 51.866 1.00 97.62 189 ARG A N 1
ATOM 1493 C CA . ARG A 1 189 ? -24.893 -4.588 50.845 1.00 97.62 189 ARG A CA 1
ATOM 1494 C C . ARG A 1 189 ? -23.667 -3.720 50.571 1.00 97.62 189 ARG A C 1
ATOM 1496 O O . ARG A 1 189 ? -23.380 -3.449 49.409 1.00 97.62 189 ARG A O 1
ATOM 1503 N N . SER A 1 190 ? -22.946 -3.309 51.613 1.00 96.56 190 SER A N 1
ATOM 1504 C CA . SER A 1 190 ? -21.706 -2.537 51.477 1.00 96.56 190 SER A CA 1
ATOM 1505 C C . SER A 1 190 ? -20.636 -3.329 50.718 1.00 96.56 190 SER A C 1
ATOM 1507 O O . SER A 1 190 ? -20.050 -2.830 49.757 1.00 96.56 190 SER A O 1
ATOM 1509 N N . GLN A 1 191 ? -20.451 -4.607 51.066 1.00 97.31 191 GLN A N 1
ATOM 1510 C CA . GLN A 1 191 ? -19.517 -5.496 50.368 1.00 97.31 191 GLN A CA 1
ATOM 1511 C C . GLN A 1 191 ? -19.891 -5.682 48.892 1.00 97.31 191 GLN A C 1
ATOM 1513 O O . GLN A 1 191 ? -19.023 -5.583 48.025 1.00 97.31 191 GLN A O 1
ATOM 1518 N N . LEU A 1 192 ? -21.177 -5.890 48.589 1.00 96.19 192 LEU A N 1
ATOM 1519 C CA . LEU A 1 192 ? -21.660 -5.989 47.209 1.00 96.19 192 LEU A CA 1
ATOM 1520 C C . LEU A 1 192 ? -21.388 -4.708 46.411 1.00 96.19 192 LEU A C 1
ATOM 1522 O O . LEU A 1 192 ? -20.952 -4.796 45.264 1.00 96.19 192 LEU A O 1
ATOM 1526 N N . ALA A 1 193 ? -21.587 -3.530 47.009 1.00 96.81 193 ALA A N 1
ATOM 1527 C CA . ALA A 1 193 ? -21.299 -2.258 46.353 1.00 96.81 193 ALA A CA 1
ATOM 1528 C C . ALA A 1 193 ? -19.807 -2.129 46.001 1.00 96.81 193 ALA A C 1
ATOM 1530 O O . ALA A 1 193 ? -19.476 -1.827 44.853 1.00 96.81 193 ALA A O 1
ATOM 1531 N N . ILE A 1 194 ? -18.913 -2.442 46.946 1.00 97.50 194 ILE A N 1
ATOM 1532 C CA . ILE A 1 194 ? -17.455 -2.403 46.737 1.00 97.50 194 ILE A CA 1
ATOM 1533 C C . ILE A 1 194 ? -17.032 -3.379 45.634 1.00 97.50 194 ILE A C 1
ATOM 1535 O O . ILE A 1 194 ? -16.299 -3.002 44.721 1.00 97.50 194 ILE A O 1
ATOM 1539 N N . LEU A 1 195 ? -17.510 -4.626 45.687 1.00 97.12 195 LEU A N 1
ATOM 1540 C CA . LEU A 1 195 ? -17.188 -5.630 44.672 1.00 97.12 195 LEU A CA 1
ATOM 1541 C C . LEU A 1 195 ? -17.708 -5.225 43.288 1.00 97.12 195 LEU A C 1
ATOM 1543 O O . LEU A 1 195 ? -16.985 -5.383 42.307 1.00 97.12 195 LEU A O 1
ATOM 1547 N N . SER A 1 196 ? -18.914 -4.653 43.203 1.00 96.75 196 SER A N 1
ATOM 1548 C CA . SER A 1 196 ? -19.465 -4.162 41.934 1.00 96.75 196 SER A CA 1
ATOM 1549 C C . SER A 1 196 ? -18.621 -3.034 41.336 1.00 96.75 196 SER A C 1
ATOM 1551 O O . SER A 1 196 ? -18.323 -3.058 40.142 1.00 96.75 196 SER A O 1
ATOM 1553 N N . GLN A 1 197 ? -18.153 -2.102 42.173 1.00 97.25 197 GLN A N 1
ATOM 1554 C CA . GLN A 1 197 ? -17.295 -1.004 41.745 1.00 97.25 197 GLN A CA 1
ATOM 1555 C C . GLN A 1 197 ? -15.937 -1.524 41.265 1.00 97.25 197 GLN A C 1
ATOM 1557 O O . GLN A 1 197 ? -15.462 -1.099 40.217 1.00 97.25 197 GLN A O 1
ATOM 1562 N N . ASN A 1 198 ? -15.335 -2.470 41.989 1.00 97.31 198 ASN A N 1
ATOM 1563 C CA . ASN A 1 198 ? -14.054 -3.071 41.611 1.00 97.31 198 ASN A CA 1
ATOM 1564 C C . ASN A 1 198 ? -14.143 -3.854 40.296 1.00 97.31 198 ASN A C 1
ATOM 1566 O O . ASN A 1 198 ? -13.221 -3.812 39.486 1.00 97.31 198 ASN A O 1
ATOM 1570 N N . LEU A 1 199 ? -15.250 -4.561 40.060 1.00 96.31 199 LEU A N 1
ATOM 1571 C CA . LEU A 1 199 ? -15.475 -5.235 38.783 1.00 96.31 199 LEU A CA 1
ATOM 1572 C C . LEU A 1 199 ? -15.601 -4.225 37.639 1.00 96.31 199 LEU A C 1
ATOM 1574 O O . LEU A 1 199 ? -14.971 -4.417 36.601 1.00 96.31 199 LEU A O 1
ATOM 1578 N N . ALA A 1 200 ? -16.353 -3.139 37.833 1.00 96.19 200 ALA A N 1
ATOM 1579 C CA . ALA A 1 200 ? -16.492 -2.091 36.826 1.00 96.19 200 ALA A CA 1
ATOM 1580 C C . ALA A 1 200 ? -15.149 -1.407 36.518 1.00 96.19 200 ALA A C 1
ATOM 1582 O O . ALA A 1 200 ? -14.805 -1.225 35.351 1.00 96.19 200 ALA A O 1
ATOM 1583 N N . THR A 1 201 ? -14.351 -1.075 37.538 1.00 96.44 201 THR A N 1
ATOM 1584 C CA . THR A 1 201 ? -13.036 -0.449 37.332 1.00 96.44 201 THR A CA 1
ATOM 1585 C C . THR A 1 201 ? -12.060 -1.387 36.628 1.00 96.44 201 THR A C 1
ATOM 1587 O O . THR A 1 201 ? -11.377 -0.951 35.706 1.00 96.44 201 THR A O 1
ATOM 1590 N N . LEU A 1 202 ? -12.014 -2.672 36.995 1.00 96.81 202 LEU A N 1
ATOM 1591 C CA . LEU A 1 202 ? -11.181 -3.665 36.307 1.00 96.81 202 LEU A CA 1
ATOM 1592 C C . LEU A 1 202 ? -11.606 -3.877 34.848 1.00 96.81 202 LEU A C 1
ATOM 1594 O O . LEU A 1 202 ? -10.754 -4.045 33.981 1.00 96.81 202 LEU A O 1
ATOM 1598 N N . GLN A 1 203 ? -12.909 -3.855 34.559 1.00 95.38 203 GLN A N 1
ATOM 1599 C CA . GLN A 1 203 ? -13.406 -3.952 33.184 1.00 95.38 203 GLN A CA 1
ATOM 1600 C C . GLN A 1 203 ? -12.973 -2.751 32.342 1.00 95.38 203 GLN A C 1
ATOM 1602 O O . GLN A 1 203 ? -12.473 -2.942 31.235 1.00 95.38 203 GLN A O 1
ATOM 1607 N N . VAL A 1 204 ? -13.119 -1.533 32.873 1.00 96.06 204 VAL A N 1
ATOM 1608 C CA . VAL A 1 204 ? -12.705 -0.302 32.184 1.00 96.06 204 VAL A CA 1
ATOM 1609 C C . VAL A 1 204 ? -11.200 -0.305 31.924 1.00 96.06 204 VAL A C 1
ATOM 1611 O O . VAL A 1 204 ? -10.789 -0.146 30.780 1.00 96.06 204 VAL A O 1
ATOM 1614 N N . THR A 1 205 ? -10.373 -0.586 32.937 1.00 96.19 205 THR A N 1
ATOM 1615 C CA . THR A 1 205 ? -8.910 -0.580 32.761 1.00 96.19 205 THR A CA 1
ATOM 1616 C C . THR A 1 205 ? -8.431 -1.653 31.788 1.00 96.19 205 THR A C 1
ATOM 1618 O O . THR A 1 205 ? -7.514 -1.407 31.007 1.00 96.19 205 THR A O 1
ATOM 1621 N N . ASN A 1 206 ? -9.058 -2.833 31.782 1.00 95.81 206 ASN A N 1
ATOM 1622 C CA . ASN A 1 206 ? -8.726 -3.880 30.821 1.00 95.81 206 ASN A CA 1
ATOM 1623 C C . ASN A 1 206 ? -9.058 -3.456 29.380 1.00 95.81 206 ASN A C 1
ATOM 1625 O O . ASN A 1 206 ? -8.250 -3.666 28.476 1.00 95.81 206 ASN A O 1
ATOM 1629 N N . LEU A 1 207 ? -10.215 -2.822 29.166 1.00 96.88 207 LEU A N 1
ATOM 1630 C CA . LEU A 1 207 ? -10.584 -2.282 27.856 1.00 96.88 207 LEU A CA 1
ATOM 1631 C C . LEU A 1 207 ? -9.653 -1.142 27.422 1.00 96.88 207 LEU A C 1
ATOM 1633 O O . LEU A 1 207 ? -9.237 -1.125 26.266 1.00 96.88 207 LEU A O 1
ATOM 1637 N N . ASP A 1 208 ? -9.258 -0.248 28.330 1.00 97.50 208 ASP A N 1
ATOM 1638 C CA . ASP A 1 208 ? -8.309 0.838 28.040 1.00 97.50 208 ASP A CA 1
ATOM 1639 C C . ASP A 1 208 ? -6.934 0.306 27.609 1.00 97.50 208 ASP A C 1
ATOM 1641 O O . ASP A 1 208 ? -6.302 0.839 26.690 1.00 97.50 208 ASP A O 1
ATOM 1645 N N . VAL A 1 209 ? -6.470 -0.780 28.237 1.00 97.50 209 VAL A N 1
ATOM 1646 C CA . VAL A 1 209 ? -5.225 -1.457 27.853 1.00 97.50 209 VAL A CA 1
ATOM 1647 C C . VAL A 1 209 ? -5.341 -2.062 26.453 1.00 97.50 209 VAL A C 1
ATOM 1649 O O . VAL A 1 209 ? -4.430 -1.889 25.642 1.00 97.50 209 VAL A O 1
ATOM 1652 N N . GLU A 1 210 ? -6.441 -2.747 26.139 1.00 95.69 210 GLU A N 1
ATOM 1653 C CA . GLU A 1 210 ? -6.657 -3.314 24.801 1.00 95.69 210 GLU A CA 1
ATOM 1654 C C . GLU A 1 210 ? -6.795 -2.228 23.724 1.00 95.69 210 GLU A C 1
ATOM 1656 O O . GLU A 1 210 ? -6.193 -2.345 22.655 1.00 95.69 210 GLU A O 1
ATOM 1661 N N . LEU A 1 211 ? -7.489 -1.124 24.021 1.00 97.19 211 LEU A N 1
ATOM 1662 C CA . LEU A 1 211 ? -7.553 0.046 23.142 1.00 97.19 211 LEU A CA 1
ATOM 1663 C C . LEU A 1 211 ? -6.164 0.637 22.893 1.00 97.19 211 LEU A C 1
ATOM 1665 O O . LEU A 1 211 ? -5.810 0.892 21.745 1.00 97.19 211 LEU A O 1
ATOM 1669 N N . SER A 1 212 ? -5.347 0.787 23.936 1.00 97.75 212 SER A N 1
ATOM 1670 C CA . SER A 1 212 ? -3.978 1.301 23.810 1.00 97.75 212 SER A CA 1
ATOM 1671 C C . SER A 1 212 ? -3.091 0.380 22.962 1.00 97.75 212 SER A C 1
ATOM 1673 O O . SER A 1 212 ? -2.322 0.854 22.126 1.00 97.75 212 SER A O 1
ATOM 1675 N N . LYS A 1 213 ? -3.212 -0.948 23.117 1.00 98.25 213 LYS A N 1
ATOM 1676 C CA . LYS A 1 213 ? -2.490 -1.928 22.282 1.00 98.25 213 LYS A CA 1
ATOM 1677 C C . LYS A 1 213 ? -2.900 -1.835 20.815 1.00 98.25 213 LYS A C 1
ATOM 1679 O O . LYS A 1 213 ? -2.035 -1.844 19.938 1.00 98.25 213 LYS A O 1
ATOM 1684 N N . LEU A 1 214 ? -4.205 -1.763 20.548 1.00 96.31 214 LEU A N 1
ATOM 1685 C CA . LEU A 1 214 ? -4.728 -1.621 19.191 1.00 96.31 214 LEU A CA 1
ATOM 1686 C C . LEU A 1 214 ? -4.304 -0.290 18.571 1.00 96.31 214 LEU A C 1
ATOM 1688 O O . LEU A 1 214 ? -3.877 -0.288 17.421 1.00 96.31 214 LEU A O 1
ATOM 1692 N N . ASN A 1 215 ? -4.329 0.802 19.338 1.00 96.81 215 ASN A N 1
ATOM 1693 C CA . ASN A 1 215 ? -3.863 2.108 18.882 1.00 96.81 215 ASN A CA 1
ATOM 1694 C C . ASN A 1 215 ? -2.386 2.063 18.476 1.00 96.81 215 ASN A C 1
ATOM 1696 O O . ASN A 1 215 ? -2.054 2.413 17.350 1.00 96.81 215 ASN A O 1
ATOM 1700 N N . ASN A 1 216 ? -1.518 1.505 19.325 1.00 97.50 216 ASN A N 1
ATOM 1701 C CA . ASN A 1 216 ? -0.098 1.340 19.002 1.00 97.50 216 ASN A CA 1
ATOM 1702 C C . ASN A 1 216 ? 0.114 0.492 17.739 1.00 97.50 216 ASN A C 1
ATOM 1704 O O . ASN A 1 216 ? 0.978 0.792 16.917 1.00 97.50 216 ASN A O 1
ATOM 1708 N N . LYS A 1 217 ? -0.674 -0.577 17.561 1.00 97.88 217 LYS A N 1
ATOM 1709 C CA . LYS A 1 217 ? -0.616 -1.399 16.347 1.00 97.88 217 LYS A CA 1
ATOM 1710 C C . LYS A 1 217 ? -1.029 -0.597 15.110 1.00 97.88 217 LYS A C 1
ATOM 1712 O O . LYS A 1 217 ? -0.383 -0.737 14.074 1.00 97.88 217 LYS A O 1
ATOM 1717 N N . CYS A 1 218 ? -2.072 0.225 15.209 1.00 97.69 218 CYS A N 1
ATOM 1718 C CA . CYS A 1 218 ? -2.497 1.123 14.136 1.00 97.69 218 CYS A CA 1
ATOM 1719 C C . CYS A 1 218 ? -1.412 2.151 13.797 1.00 97.69 218 CYS A C 1
ATOM 1721 O O . CYS A 1 218 ? -1.090 2.298 12.622 1.00 97.69 218 CYS A O 1
ATOM 1723 N N . ASP A 1 219 ? -0.795 2.779 14.800 1.00 98.00 219 ASP A N 1
ATOM 1724 C CA . ASP A 1 219 ? 0.273 3.767 14.606 1.00 98.00 219 ASP A CA 1
ATOM 1725 C C . ASP A 1 219 ? 1.483 3.152 13.893 1.00 98.00 219 ASP A C 1
ATOM 1727 O O . ASP A 1 219 ? 1.998 3.712 12.924 1.00 98.00 219 ASP A O 1
ATOM 1731 N N . VAL A 1 220 ? 1.908 1.955 14.316 1.00 98.12 220 VAL A N 1
ATOM 1732 C CA . VAL A 1 220 ? 2.995 1.222 13.652 1.00 98.12 220 VAL A CA 1
ATOM 1733 C C . VAL A 1 220 ? 2.604 0.869 12.219 1.00 98.12 220 VAL A C 1
ATOM 1735 O O . VAL A 1 220 ? 3.373 1.126 11.299 1.00 98.12 220 VAL A O 1
ATOM 1738 N N . LEU A 1 221 ? 1.409 0.321 11.986 1.00 97.62 221 LEU A N 1
ATOM 1739 C CA . LEU A 1 221 ? 0.959 0.006 10.626 1.00 97.62 221 LEU A CA 1
ATOM 1740 C C . LEU A 1 221 ? 0.909 1.251 9.733 1.00 97.62 221 LEU A C 1
ATOM 1742 O O . LEU A 1 221 ? 1.282 1.172 8.565 1.00 97.62 221 LEU A O 1
ATOM 1746 N N . GLN A 1 222 ? 0.501 2.396 10.276 1.00 96.06 222 GLN A N 1
ATOM 1747 C CA . GLN A 1 222 ? 0.490 3.659 9.552 1.00 96.06 222 GLN A CA 1
ATOM 1748 C C . GLN A 1 222 ? 1.909 4.110 9.192 1.00 96.06 222 GLN A C 1
ATOM 1750 O O . GLN A 1 222 ? 2.141 4.476 8.043 1.00 96.06 222 GLN A O 1
ATOM 1755 N N . GLN A 1 223 ? 2.869 4.011 10.119 1.00 98.06 223 GLN A N 1
ATOM 1756 C CA . GLN A 1 223 ? 4.282 4.295 9.839 1.00 98.06 223 GLN A CA 1
ATOM 1757 C C . GLN A 1 223 ? 4.820 3.405 8.713 1.00 98.06 223 GLN A C 1
ATOM 1759 O O . GLN A 1 223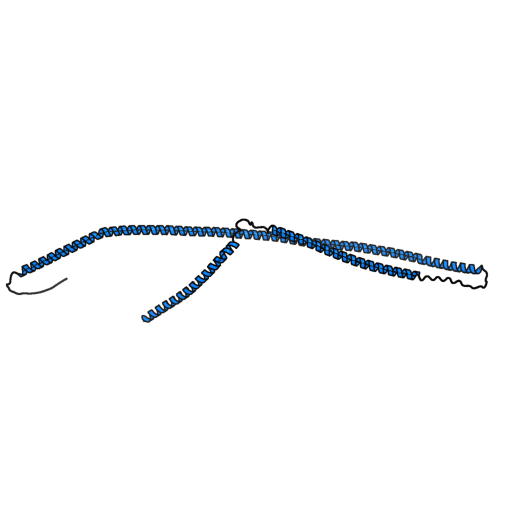 ? 5.360 3.908 7.730 1.00 98.06 223 GLN A O 1
ATOM 1764 N N . TRP A 1 224 ? 4.602 2.091 8.798 1.00 97.94 224 TRP A N 1
ATOM 1765 C CA . TRP A 1 224 ? 5.028 1.153 7.756 1.00 97.94 224 TRP A CA 1
ATOM 1766 C C . TRP A 1 224 ? 4.383 1.457 6.405 1.00 97.94 224 TRP A C 1
ATOM 1768 O O . TRP A 1 224 ? 5.059 1.414 5.379 1.00 97.94 224 TRP A O 1
ATOM 1778 N N . ASN A 1 225 ? 3.095 1.805 6.393 1.00 96.62 225 ASN A N 1
ATOM 1779 C CA . ASN A 1 225 ? 2.412 2.173 5.161 1.00 96.62 225 ASN A CA 1
ATOM 1780 C C . ASN A 1 225 ? 3.018 3.443 4.542 1.00 96.62 225 ASN A C 1
ATOM 1782 O O . ASN A 1 225 ? 3.286 3.463 3.345 1.00 96.62 225 ASN A O 1
ATOM 1786 N N . THR A 1 226 ? 3.325 4.465 5.352 1.00 96.12 226 THR A N 1
ATOM 1787 C CA . THR A 1 226 ? 3.998 5.676 4.853 1.00 96.12 226 THR A CA 1
ATOM 1788 C C . THR A 1 226 ? 5.381 5.376 4.274 1.00 96.12 226 THR A C 1
ATOM 1790 O O . THR A 1 226 ? 5.705 5.872 3.199 1.00 96.12 226 THR A O 1
ATOM 1793 N N . THR A 1 227 ? 6.160 4.496 4.913 1.00 98.25 227 THR A N 1
ATOM 1794 C CA . THR A 1 227 ? 7.470 4.070 4.399 1.00 98.25 227 THR A CA 1
ATOM 1795 C C . THR A 1 227 ? 7.344 3.333 3.064 1.00 98.25 227 THR A C 1
ATOM 1797 O O . THR A 1 227 ? 8.082 3.623 2.127 1.00 98.25 227 THR A O 1
ATOM 1800 N N . LEU A 1 228 ? 6.375 2.423 2.930 1.00 97.56 228 LEU A N 1
ATOM 1801 C CA . LEU A 1 228 ? 6.134 1.713 1.670 1.00 97.56 228 LEU A CA 1
ATOM 1802 C C . LEU A 1 228 ? 5.647 2.648 0.553 1.00 97.56 228 LEU A C 1
ATOM 1804 O O . LEU A 1 228 ? 6.009 2.465 -0.610 1.00 97.56 228 LEU A O 1
ATOM 1808 N N . GLU A 1 229 ? 4.836 3.655 0.883 1.00 97.31 229 GLU A N 1
ATOM 1809 C CA . GLU A 1 229 ? 4.426 4.691 -0.067 1.00 97.31 229 GLU A CA 1
ATOM 1810 C C . GLU A 1 229 ? 5.620 5.534 -0.540 1.00 97.31 229 GLU A C 1
ATOM 1812 O O . GLU A 1 229 ? 5.709 5.843 -1.731 1.00 97.31 229 GLU A O 1
ATOM 1817 N N . ASP A 1 230 ? 6.559 5.857 0.352 1.00 97.88 230 ASP A N 1
ATOM 1818 C CA . ASP A 1 230 ? 7.815 6.529 0.006 1.00 97.88 230 ASP A CA 1
ATOM 1819 C C . ASP A 1 230 ? 8.691 5.678 -0.915 1.00 97.88 230 ASP A C 1
ATOM 1821 O O . ASP A 1 230 ? 9.125 6.159 -1.965 1.00 97.88 230 ASP A O 1
ATOM 1825 N N . ASP A 1 231 ? 8.888 4.399 -0.597 1.00 97.69 231 ASP A N 1
ATOM 1826 C CA . ASP A 1 231 ? 9.663 3.480 -1.437 1.00 97.69 231 ASP A CA 1
ATOM 1827 C C . ASP A 1 231 ? 9.030 3.309 -2.820 1.00 97.69 231 ASP A C 1
ATOM 1829 O O . ASP A 1 231 ? 9.721 3.361 -3.842 1.00 97.69 231 ASP A O 1
ATOM 1833 N N . LYS A 1 232 ? 7.699 3.193 -2.886 1.00 95.06 232 LYS A N 1
ATOM 1834 C CA . LYS A 1 232 ? 6.959 3.161 -4.152 1.00 95.06 232 LYS A CA 1
ATOM 1835 C C . LYS A 1 232 ? 7.187 4.438 -4.963 1.00 95.06 232 LYS A C 1
ATOM 1837 O O . LYS A 1 232 ? 7.458 4.347 -6.161 1.00 95.06 232 LYS A O 1
ATOM 1842 N N . ARG A 1 233 ? 7.085 5.620 -4.340 1.00 98.12 233 ARG A N 1
ATOM 1843 C CA . ARG A 1 233 ? 7.366 6.907 -5.004 1.00 98.12 233 ARG A CA 1
ATOM 1844 C C . ARG A 1 233 ? 8.798 6.952 -5.535 1.00 98.12 233 ARG A C 1
ATOM 1846 O O . ARG A 1 233 ? 9.008 7.318 -6.689 1.00 98.12 233 ARG A O 1
ATOM 1853 N N . ASN A 1 234 ? 9.766 6.522 -4.732 1.00 97.69 234 ASN A N 1
ATOM 1854 C CA . ASN A 1 234 ? 11.176 6.488 -5.108 1.00 97.69 234 ASN A CA 1
ATOM 1855 C C . ASN A 1 234 ? 11.442 5.545 -6.287 1.00 97.69 234 ASN A C 1
ATOM 1857 O O . ASN A 1 234 ? 12.162 5.918 -7.212 1.00 97.69 234 ASN A O 1
ATOM 1861 N N . LEU A 1 235 ? 10.841 4.354 -6.294 1.00 98.25 235 LEU A N 1
ATOM 1862 C CA . LEU A 1 235 ? 10.965 3.398 -7.398 1.00 98.25 235 LEU A CA 1
ATOM 1863 C C . LEU A 1 235 ? 10.346 3.935 -8.691 1.00 98.25 235 LEU A C 1
ATOM 1865 O O . LEU A 1 235 ? 10.961 3.834 -9.750 1.00 98.25 235 LEU A O 1
ATOM 1869 N N . ILE A 1 236 ? 9.167 4.557 -8.615 1.00 96.94 236 ILE A N 1
ATOM 1870 C CA . ILE A 1 236 ? 8.534 5.195 -9.777 1.00 96.94 236 ILE A CA 1
ATOM 1871 C C . ILE A 1 236 ? 9.432 6.305 -10.336 1.00 96.94 236 ILE A C 1
ATOM 1873 O O . ILE A 1 236 ? 9.643 6.365 -11.547 1.00 96.94 236 ILE A O 1
ATOM 1877 N N . ASN A 1 237 ? 10.016 7.139 -9.472 1.00 97.12 237 ASN A N 1
ATOM 1878 C CA . ASN A 1 237 ? 10.950 8.183 -9.894 1.00 97.12 237 ASN A CA 1
ATOM 1879 C C . ASN A 1 237 ? 12.190 7.593 -10.585 1.00 97.12 237 ASN A C 1
ATOM 1881 O O . ASN A 1 237 ? 12.592 8.089 -11.635 1.00 97.12 237 ASN A O 1
ATOM 1885 N N . GLN A 1 238 ? 12.766 6.511 -10.049 1.00 98.00 238 GLN A N 1
ATOM 1886 C CA . GLN A 1 238 ? 13.899 5.820 -10.678 1.00 98.00 238 GLN A CA 1
ATOM 1887 C C . GLN A 1 238 ? 13.540 5.278 -12.067 1.00 98.00 238 GLN A C 1
ATOM 1889 O O . GLN A 1 238 ? 14.288 5.491 -13.019 1.00 98.00 238 GLN A O 1
ATOM 1894 N N . VAL A 1 239 ? 12.379 4.630 -12.208 1.00 96.62 239 VAL A N 1
ATOM 1895 C CA . VAL A 1 239 ? 11.888 4.137 -13.506 1.00 96.62 239 VAL A CA 1
ATOM 1896 C C . VAL A 1 239 ? 11.672 5.291 -14.484 1.00 96.62 239 VAL A C 1
ATOM 1898 O O . VAL A 1 239 ? 12.064 5.185 -15.644 1.00 96.62 239 VAL A O 1
ATOM 1901 N N . SER A 1 240 ? 11.110 6.411 -14.022 1.00 97.44 240 SER A N 1
ATOM 1902 C CA . SER A 1 240 ? 10.917 7.603 -14.850 1.00 97.44 240 SER A CA 1
ATOM 1903 C C . SER A 1 240 ? 12.244 8.148 -15.380 1.00 97.44 240 SER A C 1
ATOM 1905 O O . SER A 1 240 ? 12.336 8.447 -16.566 1.00 97.44 240 SER A O 1
ATOM 1907 N N . VAL A 1 241 ? 13.274 8.248 -14.533 1.00 97.81 241 VAL A N 1
ATOM 1908 C CA . VAL A 1 241 ? 14.610 8.720 -14.940 1.00 97.81 241 VAL A CA 1
ATOM 1909 C C . VAL A 1 241 ? 15.268 7.752 -15.925 1.00 97.81 241 VAL A C 1
ATOM 1911 O O . VAL A 1 241 ? 15.875 8.172 -16.907 1.00 97.81 241 VAL A O 1
ATOM 1914 N N . LEU A 1 242 ? 15.137 6.442 -15.710 1.00 98.19 242 LEU A N 1
ATOM 1915 C CA . LEU A 1 242 ? 15.657 5.454 -16.657 1.00 98.19 242 LEU A CA 1
ATOM 1916 C C . LEU A 1 242 ? 14.966 5.554 -18.019 1.00 98.19 242 LEU A C 1
ATOM 1918 O O . LEU A 1 242 ? 15.630 5.459 -19.049 1.00 98.19 242 LEU A O 1
ATOM 1922 N N . LEU A 1 243 ? 13.653 5.785 -18.034 1.00 96.88 243 LEU A N 1
ATOM 1923 C CA . LEU A 1 243 ? 12.896 5.954 -19.269 1.00 96.88 243 LEU A CA 1
ATOM 1924 C C . LEU A 1 243 ? 13.316 7.223 -20.024 1.00 96.88 243 LEU A C 1
ATOM 1926 O O . LEU A 1 243 ? 13.453 7.181 -21.246 1.00 96.88 243 LEU A O 1
ATOM 1930 N N . THR A 1 244 ? 13.560 8.335 -19.320 1.00 96.75 244 THR A N 1
ATOM 1931 C CA . THR A 1 244 ? 14.065 9.561 -19.960 1.00 96.75 244 THR A CA 1
ATOM 1932 C C . THR A 1 244 ? 15.450 9.344 -20.555 1.00 96.75 244 THR A C 1
ATOM 1934 O O . THR A 1 244 ? 15.651 9.660 -21.722 1.00 96.75 244 THR A O 1
ATOM 1937 N N . LEU A 1 245 ? 16.368 8.716 -19.812 1.00 98.12 245 LEU A N 1
ATOM 1938 C CA . LEU A 1 245 ? 17.717 8.415 -20.305 1.00 98.12 245 LEU A CA 1
ATOM 1939 C C . LEU A 1 245 ? 17.695 7.469 -21.512 1.00 98.12 245 LEU A C 1
ATOM 1941 O O . LEU A 1 245 ? 18.439 7.664 -22.470 1.00 98.12 245 LEU A O 1
ATOM 1945 N N . TYR A 1 246 ? 16.825 6.457 -21.490 1.00 97.62 246 TYR A N 1
ATOM 1946 C CA . TYR A 1 246 ? 16.636 5.553 -22.622 1.00 97.62 246 TYR A CA 1
ATOM 1947 C C . TYR A 1 246 ? 16.163 6.302 -23.873 1.00 97.62 246 TYR A C 1
ATOM 1949 O O . TYR A 1 246 ? 16.719 6.107 -24.953 1.00 97.62 246 TYR A O 1
ATOM 1957 N N . ASN A 1 247 ? 15.168 7.180 -23.729 1.00 97.31 247 ASN A N 1
ATOM 1958 C CA . ASN A 1 247 ? 14.642 7.963 -24.845 1.00 97.31 247 ASN A CA 1
ATOM 1959 C C . ASN A 1 247 ? 15.670 8.966 -25.389 1.00 97.31 247 ASN A C 1
ATOM 1961 O O . ASN A 1 247 ? 15.783 9.113 -26.604 1.00 97.31 247 ASN A O 1
ATOM 1965 N N . GLU A 1 248 ? 16.440 9.621 -24.518 1.00 97.31 248 GLU A N 1
ATOM 1966 C CA . GLU A 1 248 ? 17.528 10.520 -24.921 1.00 97.31 248 GLU A CA 1
ATOM 1967 C C . GLU A 1 248 ? 18.599 9.775 -25.722 1.00 97.31 248 GLU A C 1
ATOM 1969 O O . GLU A 1 248 ? 18.953 10.198 -26.823 1.00 97.31 248 GLU A O 1
ATOM 1974 N N . LEU A 1 249 ? 19.061 8.628 -25.218 1.00 98.31 249 LEU A N 1
ATOM 1975 C CA . LEU A 1 249 ? 20.052 7.802 -25.905 1.00 98.31 249 LEU A CA 1
ATOM 1976 C C . LEU A 1 249 ? 19.532 7.291 -27.255 1.00 98.31 249 LEU A C 1
ATOM 1978 O O . LEU A 1 249 ? 20.269 7.261 -28.243 1.00 98.31 249 LEU A O 1
ATOM 1982 N N . LEU A 1 250 ? 18.258 6.897 -27.314 1.00 97.88 250 LEU A N 1
ATOM 1983 C CA . LEU A 1 250 ? 17.623 6.469 -28.555 1.00 97.88 250 LEU A CA 1
ATOM 1984 C C . LEU A 1 250 ? 17.570 7.615 -29.575 1.00 97.88 250 LEU A C 1
ATOM 1986 O O . LEU A 1 250 ? 17.902 7.390 -30.738 1.00 97.88 250 LEU A O 1
ATOM 1990 N N . SER A 1 251 ? 17.203 8.829 -29.149 1.00 97.06 251 SER A N 1
ATOM 1991 C CA . SER A 1 251 ? 17.210 10.017 -30.016 1.00 97.06 251 SER A CA 1
ATOM 1992 C C . SER A 1 251 ? 18.606 10.283 -30.568 1.00 97.06 251 SER A C 1
ATOM 1994 O O . SER A 1 251 ? 18.769 10.380 -31.782 1.00 97.06 251 SER A O 1
ATOM 1996 N N . GLN A 1 252 ? 19.623 10.284 -29.700 1.00 98.06 252 GLN A N 1
ATOM 1997 C CA . GLN A 1 252 ? 21.022 10.472 -30.098 1.00 98.06 252 GLN A CA 1
ATOM 1998 C C . GLN A 1 252 ? 21.463 9.419 -31.121 1.00 98.06 252 GLN A C 1
ATOM 2000 O O . GLN A 1 252 ? 22.006 9.757 -32.167 1.00 98.06 252 GLN A O 1
ATOM 2005 N N . THR A 1 253 ? 21.146 8.145 -30.884 1.00 96.88 253 THR A N 1
ATOM 2006 C CA . THR A 1 253 ? 21.503 7.053 -31.806 1.00 96.88 253 THR A CA 1
ATOM 2007 C C . THR A 1 253 ? 20.834 7.216 -33.178 1.00 96.88 253 THR A C 1
ATOM 2009 O O . THR A 1 253 ? 21.429 6.921 -34.218 1.00 96.88 253 THR A O 1
ATOM 2012 N N . LEU A 1 254 ? 19.578 7.674 -33.207 1.00 97.06 254 LEU A N 1
ATOM 2013 C CA . LEU A 1 254 ? 18.858 7.937 -34.455 1.00 97.06 254 LEU A CA 1
ATOM 2014 C C . LEU A 1 254 ? 19.431 9.150 -35.199 1.00 97.06 254 LEU A C 1
ATOM 2016 O O . LEU A 1 254 ? 19.572 9.097 -36.422 1.00 97.06 254 LEU A O 1
ATOM 2020 N N . GLU A 1 255 ? 19.787 10.212 -34.480 1.00 97.19 255 GLU A N 1
ATOM 2021 C CA . GLU A 1 255 ? 20.441 11.402 -35.031 1.00 97.19 255 GLU A CA 1
ATOM 2022 C C . GLU A 1 255 ? 21.811 11.064 -35.629 1.00 97.19 255 GLU A C 1
ATOM 2024 O O . GLU A 1 255 ? 22.081 11.412 -36.779 1.00 97.19 255 GLU A O 1
ATOM 2029 N N . GLU A 1 256 ? 22.635 10.299 -34.912 1.00 96.69 256 GLU A N 1
ATOM 2030 C CA . GLU A 1 256 ? 23.928 9.811 -35.400 1.00 96.69 256 GLU A CA 1
ATOM 2031 C C . GLU A 1 256 ? 23.766 8.973 -36.674 1.00 96.69 256 GLU A C 1
ATOM 2033 O O . GLU A 1 256 ? 24.456 9.198 -37.670 1.00 96.69 256 GLU A O 1
ATOM 2038 N N . LYS A 1 257 ? 22.805 8.041 -36.698 1.00 97.81 257 LYS A N 1
ATOM 2039 C CA . LYS A 1 257 ? 22.509 7.240 -37.894 1.00 97.81 257 LYS A CA 1
ATOM 2040 C C . LYS A 1 257 ? 22.110 8.115 -39.086 1.00 97.81 257 LYS A C 1
ATOM 2042 O O . LYS A 1 257 ? 22.557 7.860 -40.208 1.00 97.81 257 LYS A O 1
ATOM 2047 N N . ASN A 1 258 ? 21.271 9.126 -38.865 1.00 95.94 258 ASN A N 1
ATOM 2048 C CA . ASN A 1 258 ? 20.876 10.064 -39.914 1.00 95.94 258 ASN A CA 1
ATOM 2049 C C . ASN A 1 258 ? 22.088 10.841 -40.439 1.00 95.94 258 ASN A C 1
ATOM 2051 O O . ASN A 1 258 ? 22.256 10.945 -41.655 1.00 95.94 258 ASN A O 1
ATOM 2055 N N . HIS A 1 259 ? 22.978 11.283 -39.549 1.00 97.25 259 HIS A N 1
ATOM 2056 C CA . HIS A 1 259 ? 24.219 11.951 -39.926 1.00 97.25 259 HIS A CA 1
ATOM 2057 C C . HIS A 1 259 ? 25.110 11.060 -40.809 1.00 97.25 259 HIS A C 1
ATOM 2059 O O . HIS A 1 259 ? 25.514 11.477 -41.896 1.00 97.25 259 HIS A O 1
ATOM 2065 N N . PHE A 1 260 ? 25.321 9.792 -40.435 1.00 96.69 260 PHE A N 1
ATOM 2066 C CA . PHE A 1 260 ? 26.080 8.841 -41.261 1.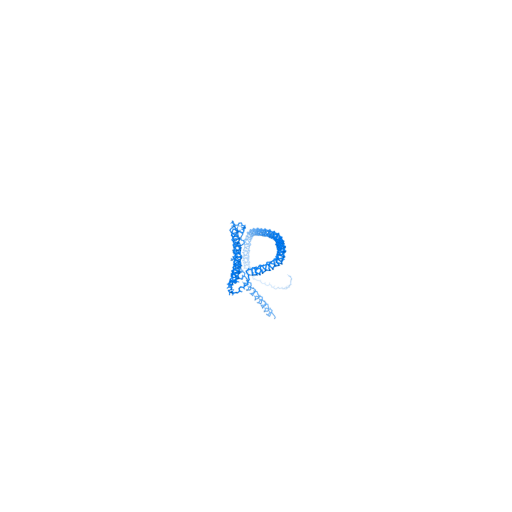00 96.69 260 PHE A CA 1
ATOM 2067 C C . PHE A 1 260 ? 25.452 8.611 -42.645 1.00 96.69 260 PHE A C 1
ATOM 2069 O O . PHE A 1 260 ? 26.162 8.448 -43.645 1.00 96.69 260 PHE A O 1
ATOM 2076 N N . HIS A 1 261 ? 24.120 8.592 -42.736 1.00 97.19 261 HIS A N 1
ATOM 2077 C CA . HIS A 1 261 ? 23.427 8.488 -44.020 1.00 97.19 261 HIS A CA 1
ATOM 2078 C C . HIS A 1 261 ? 23.647 9.725 -44.899 1.00 97.19 261 HIS A C 1
ATOM 2080 O O . HIS A 1 261 ? 23.898 9.579 -46.099 1.00 97.19 261 HIS A O 1
ATOM 2086 N N . GLU A 1 262 ? 23.603 10.924 -44.320 1.00 97.62 262 GLU A N 1
ATOM 2087 C CA . GLU A 1 262 ? 23.904 12.171 -45.028 1.00 97.62 262 GLU A CA 1
ATOM 2088 C C . GLU A 1 262 ? 25.353 12.214 -45.523 1.00 97.62 262 GLU A C 1
ATOM 2090 O O . GLU A 1 262 ? 25.596 12.536 -46.689 1.00 97.62 262 GLU A O 1
ATOM 2095 N N . GLU A 1 263 ? 26.319 11.819 -44.692 1.00 97.56 263 GLU A N 1
ATOM 2096 C CA . GLU A 1 263 ? 27.725 11.720 -45.092 1.00 97.56 263 GLU A CA 1
ATOM 2097 C C . GLU A 1 263 ? 27.920 10.727 -46.242 1.00 97.56 263 GLU A C 1
ATOM 2099 O O . GLU A 1 263 ? 28.553 11.048 -47.252 1.00 97.56 263 GLU A O 1
ATOM 2104 N N . THR A 1 264 ? 27.315 9.540 -46.141 1.00 95.69 264 THR A N 1
ATOM 2105 C CA . THR A 1 264 ? 27.373 8.510 -47.190 1.00 95.69 264 THR A CA 1
ATOM 2106 C C . THR A 1 264 ? 26.804 9.030 -48.509 1.00 95.69 264 THR A C 1
ATOM 2108 O O . THR A 1 264 ? 27.405 8.835 -49.572 1.00 95.69 264 THR A O 1
ATOM 2111 N N . LYS A 1 265 ? 25.673 9.743 -48.454 1.00 98.12 265 LYS A N 1
ATOM 2112 C CA . LYS A 1 265 ? 25.073 10.391 -49.624 1.00 98.12 265 LYS A CA 1
ATOM 2113 C C . LYS A 1 265 ? 26.018 11.435 -50.222 1.00 98.12 265 LYS A C 1
ATOM 2115 O O . LYS A 1 265 ? 26.284 11.387 -51.422 1.00 98.12 265 LYS A O 1
ATOM 2120 N N . ASN A 1 266 ? 26.602 12.301 -49.396 1.00 97.44 266 ASN A N 1
ATOM 2121 C CA . ASN A 1 266 ? 27.555 13.322 -49.835 1.00 97.44 266 ASN A CA 1
ATOM 2122 C C . ASN A 1 266 ? 28.787 12.714 -50.526 1.00 97.44 266 ASN A C 1
ATOM 2124 O O . ASN A 1 266 ? 29.248 13.229 -51.549 1.00 97.44 266 ASN A O 1
ATOM 2128 N N . PHE A 1 267 ? 29.332 11.613 -50.000 1.00 97.50 267 PHE A N 1
ATOM 2129 C CA . PHE A 1 267 ? 30.447 10.909 -50.638 1.00 97.50 267 PHE A CA 1
ATOM 2130 C C . PHE A 1 267 ? 30.039 10.246 -51.954 1.00 97.50 267 PHE A C 1
ATOM 2132 O O . PHE A 1 267 ? 30.768 10.361 -52.942 1.00 97.50 267 PHE A O 1
ATOM 2139 N N . SER A 1 268 ? 28.866 9.612 -52.004 1.00 97.69 268 SER A N 1
ATOM 2140 C CA . SER A 1 268 ? 28.314 9.052 -53.241 1.00 97.69 268 SER A CA 1
ATOM 2141 C C . SER A 1 268 ? 28.149 10.129 -54.318 1.00 97.69 268 SER A C 1
ATOM 2143 O O . SER A 1 268 ? 28.559 9.930 -55.464 1.00 97.69 268 SER A O 1
ATOM 2145 N N . ASP A 1 269 ? 27.621 11.299 -53.956 1.00 98.06 269 ASP A N 1
ATOM 2146 C CA . ASP A 1 269 ? 27.435 12.420 -54.878 1.00 98.06 269 ASP A CA 1
ATOM 2147 C C . ASP A 1 269 ? 28.773 12.959 -55.402 1.00 98.06 269 ASP A C 1
ATOM 2149 O O . ASP A 1 269 ? 28.912 13.183 -56.608 1.00 98.06 269 ASP A O 1
ATOM 2153 N N . LYS A 1 270 ? 29.798 13.072 -54.542 1.00 98.19 270 LYS A N 1
ATOM 2154 C CA . LYS A 1 270 ? 31.170 13.425 -54.955 1.00 98.19 270 LYS A CA 1
ATOM 2155 C C . LYS A 1 270 ? 31.764 12.396 -55.917 1.00 98.19 270 LYS A C 1
ATOM 2157 O O . LYS A 1 270 ? 32.324 12.780 -56.942 1.00 98.19 270 LYS A O 1
ATOM 2162 N N . ILE A 1 271 ? 31.619 11.100 -55.637 1.00 98.19 271 ILE A N 1
ATOM 2163 C CA . ILE A 1 271 ? 32.094 10.031 -56.529 1.00 98.19 271 ILE A CA 1
ATOM 2164 C C . ILE A 1 271 ? 31.379 10.106 -57.879 1.00 98.19 271 ILE A C 1
ATOM 2166 O O . ILE A 1 271 ? 32.022 10.026 -58.923 1.00 98.19 271 ILE A O 1
ATOM 2170 N N . ASN A 1 272 ? 30.061 10.292 -57.877 1.00 97.25 272 ASN A N 1
ATOM 2171 C CA . ASN A 1 272 ? 29.279 10.422 -59.102 1.00 97.25 272 ASN A CA 1
ATOM 2172 C C . ASN A 1 272 ? 29.680 11.670 -59.899 1.00 97.25 272 ASN A C 1
ATOM 2174 O O . ASN A 1 272 ? 29.755 11.615 -61.125 1.00 97.25 272 ASN A O 1
ATOM 2178 N N . HIS A 1 273 ? 29.980 12.782 -59.227 1.00 98.31 273 HIS A N 1
ATOM 2179 C CA . HIS A 1 273 ? 30.514 13.979 -59.871 1.00 98.31 273 HIS A CA 1
ATOM 2180 C C . HIS A 1 273 ? 31.871 13.712 -60.535 1.00 98.31 273 HIS A C 1
ATOM 2182 O O . HIS A 1 273 ? 32.034 14.007 -61.717 1.00 98.31 273 HIS A O 1
ATOM 2188 N N . LEU A 1 274 ? 32.809 13.086 -59.817 1.00 98.31 274 LEU A N 1
ATOM 2189 C CA . LEU A 1 274 ? 34.124 12.729 -60.353 1.00 98.31 274 LEU A CA 1
ATOM 2190 C C . LEU A 1 274 ? 34.027 11.738 -61.518 1.00 98.31 274 LEU A C 1
ATOM 2192 O O . LEU A 1 274 ? 34.734 11.897 -62.507 1.00 98.31 274 LEU A O 1
ATOM 2196 N N . LYS A 1 275 ? 33.126 10.750 -61.446 1.00 97.75 275 LYS A N 1
ATOM 2197 C CA . LYS A 1 275 ? 32.861 9.815 -62.552 1.00 97.75 275 LYS A CA 1
ATOM 2198 C C . LYS A 1 275 ? 32.384 10.543 -63.809 1.00 97.75 275 LYS A C 1
ATOM 2200 O O . LYS A 1 275 ? 32.931 10.297 -64.876 1.00 97.75 275 LYS A O 1
ATOM 2205 N N . ARG A 1 276 ? 31.436 11.480 -63.680 1.00 97.88 276 ARG A N 1
ATOM 2206 C CA . ARG A 1 276 ? 30.971 12.304 -64.812 1.00 97.88 276 ARG A CA 1
ATOM 2207 C C . ARG A 1 276 ? 32.082 13.194 -65.368 1.00 97.88 276 ARG A C 1
ATOM 2209 O O . ARG A 1 276 ? 32.229 13.308 -66.577 1.00 97.88 276 ARG A O 1
ATOM 2216 N N . GLN A 1 277 ? 32.881 13.819 -64.501 1.00 97.81 277 GLN A N 1
ATOM 2217 C CA . GLN A 1 277 ? 34.037 14.606 -64.943 1.00 97.81 277 GLN A CA 1
ATOM 2218 C C . GLN A 1 277 ? 35.051 13.744 -65.700 1.00 97.81 277 GLN A C 1
ATOM 2220 O O . GLN A 1 277 ? 35.560 14.172 -66.733 1.00 97.81 277 GLN A O 1
ATOM 2225 N N . LYS A 1 278 ? 35.320 12.532 -65.202 1.00 98.00 278 LYS A N 1
ATOM 2226 C CA . LYS A 1 278 ? 36.192 11.556 -65.853 1.00 98.00 278 LYS A CA 1
ATOM 2227 C C . LYS A 1 278 ? 35.666 11.196 -67.247 1.00 98.00 278 LYS A C 1
ATOM 2229 O O . LYS A 1 278 ? 36.430 11.306 -68.195 1.00 98.00 278 LYS A O 1
ATOM 2234 N N . GLU A 1 279 ? 34.385 10.854 -67.375 1.00 97.69 279 GLU A N 1
ATOM 2235 C CA . GLU A 1 279 ? 33.744 10.523 -68.659 1.00 97.69 279 GLU A CA 1
ATOM 2236 C C . GLU A 1 279 ? 33.874 11.674 -69.672 1.00 97.69 279 GLU A C 1
ATOM 2238 O O . GLU A 1 279 ? 34.323 11.470 -70.795 1.00 97.69 279 GLU A O 1
ATOM 2243 N N . ILE A 1 280 ? 33.626 12.919 -69.244 1.00 97.88 280 ILE A N 1
ATOM 2244 C CA . ILE A 1 280 ? 33.802 14.108 -70.096 1.00 97.88 280 ILE A CA 1
ATOM 2245 C C . ILE A 1 280 ? 35.256 14.260 -70.574 1.00 97.88 280 ILE A C 1
ATOM 2247 O O . ILE A 1 280 ? 35.502 14.700 -71.699 1.00 97.88 280 ILE A O 1
ATOM 2251 N N . LEU A 1 281 ? 36.238 13.972 -69.716 1.00 97.62 281 LEU A N 1
ATOM 2252 C CA . LEU A 1 281 ? 37.652 14.041 -70.091 1.00 97.62 281 LEU A CA 1
ATOM 2253 C C . LEU A 1 281 ? 38.037 12.909 -71.045 1.00 97.62 281 LEU A C 1
ATOM 2255 O O . LEU A 1 281 ? 38.748 13.166 -72.015 1.00 97.62 281 LEU A O 1
ATOM 2259 N N . GLU A 1 282 ? 37.551 11.693 -70.799 1.00 96.94 282 GLU A N 1
ATOM 2260 C CA . GLU A 1 282 ? 37.731 10.548 -71.692 1.00 96.94 282 GLU A CA 1
ATOM 2261 C C . GLU A 1 282 ? 37.151 10.851 -73.079 1.00 96.94 282 GLU A C 1
ATOM 2263 O O . GLU A 1 282 ? 37.871 10.719 -74.067 1.00 96.94 282 GLU A O 1
ATOM 2268 N N . ASP A 1 283 ? 35.929 11.382 -73.166 1.00 96.88 283 ASP A N 1
ATOM 2269 C CA . ASP A 1 283 ? 35.316 11.798 -74.433 1.00 96.88 283 ASP A CA 1
ATOM 2270 C C . ASP A 1 283 ? 36.146 12.857 -75.162 1.00 96.88 283 ASP A C 1
ATOM 2272 O O . ASP A 1 283 ? 36.362 12.755 -76.371 1.00 96.88 283 ASP A O 1
ATOM 2276 N N . LYS A 1 284 ? 36.667 13.859 -74.441 1.00 97.75 284 LYS A N 1
ATOM 2277 C CA . LYS A 1 284 ? 37.554 14.877 -75.029 1.00 97.75 284 LYS A CA 1
ATOM 2278 C C . LYS A 1 284 ? 38.837 14.261 -75.576 1.00 97.75 284 LYS A C 1
ATOM 2280 O O . LYS A 1 284 ? 39.251 14.631 -76.670 1.00 97.75 284 LYS A O 1
ATOM 2285 N N . ILE A 1 285 ? 39.471 13.353 -74.835 1.00 95.94 285 ILE A N 1
ATOM 2286 C CA . ILE A 1 285 ? 40.696 12.668 -75.266 1.00 95.94 285 ILE A CA 1
ATOM 2287 C C . ILE A 1 285 ? 40.409 11.812 -76.504 1.00 95.94 285 ILE A C 1
ATOM 2289 O O . ILE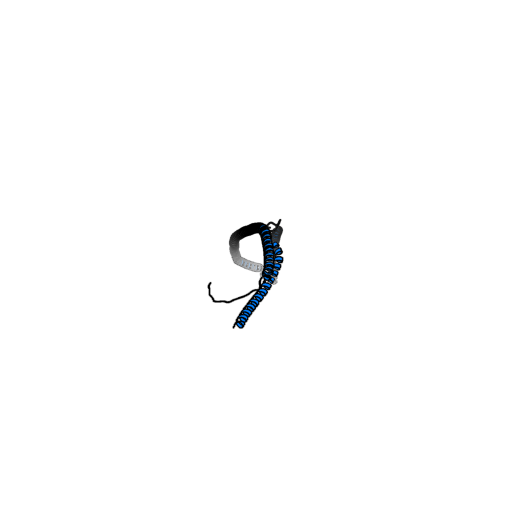 A 1 285 ? 41.116 11.924 -77.505 1.00 95.94 285 ILE A O 1
ATOM 2293 N N . MET A 1 286 ? 39.342 11.012 -76.471 1.00 95.56 286 MET A N 1
ATOM 2294 C CA . MET A 1 286 ? 38.923 10.172 -77.593 1.00 95.56 286 MET A CA 1
ATOM 2295 C C . MET A 1 286 ? 38.596 11.003 -78.834 1.00 95.56 286 MET A C 1
ATOM 2297 O O . MET A 1 286 ? 38.968 10.629 -79.942 1.00 95.56 286 MET A O 1
ATOM 2301 N N . GLU A 1 287 ? 37.959 12.157 -78.663 1.00 95.56 287 GLU A N 1
ATOM 2302 C CA . GLU A 1 287 ? 37.679 13.091 -79.749 1.00 95.56 287 GLU A CA 1
ATOM 2303 C C . GLU A 1 287 ? 38.961 13.672 -80.366 1.00 95.56 287 GLU A C 1
ATOM 2305 O O . GLU A 1 287 ? 39.066 13.760 -81.589 1.00 95.56 287 GLU A O 1
ATOM 2310 N N . GLN A 1 288 ? 39.973 14.008 -79.555 1.00 93.75 288 GLN A N 1
ATOM 2311 C CA . GLN A 1 288 ? 41.284 14.410 -80.083 1.00 93.75 288 GLN A CA 1
ATOM 2312 C C . GLN A 1 288 ? 41.942 13.275 -80.877 1.00 93.75 288 GLN A C 1
ATOM 2314 O O . GLN A 1 288 ? 42.445 13.516 -81.975 1.00 93.75 288 GLN A O 1
ATOM 2319 N N . TYR A 1 289 ? 41.891 12.035 -80.375 1.00 93.88 289 TYR A N 1
ATOM 2320 C CA . TYR A 1 289 ? 42.386 10.876 -81.121 1.00 93.88 289 TYR A CA 1
ATOM 2321 C C . TYR A 1 289 ? 41.660 10.709 -82.458 1.00 93.88 289 TYR A C 1
ATOM 2323 O O . TYR A 1 289 ? 42.328 10.567 -83.478 1.00 93.88 289 TYR A O 1
ATOM 2331 N N . ARG A 1 290 ? 40.322 10.803 -82.494 1.00 93.88 290 ARG A N 1
ATOM 2332 C CA . ARG A 1 290 ? 39.552 10.747 -83.751 1.00 93.88 290 ARG A CA 1
ATOM 2333 C C . ARG A 1 290 ? 39.983 11.841 -84.726 1.00 93.88 290 ARG A C 1
ATOM 2335 O O . ARG A 1 290 ? 40.222 11.547 -85.892 1.00 93.88 290 ARG A O 1
ATOM 2342 N N . ARG A 1 291 ? 40.144 13.086 -84.262 1.00 91.25 291 ARG A N 1
ATOM 2343 C CA . ARG A 1 291 ? 40.586 14.206 -85.113 1.00 91.25 291 ARG A CA 1
ATOM 2344 C C . ARG A 1 291 ? 41.976 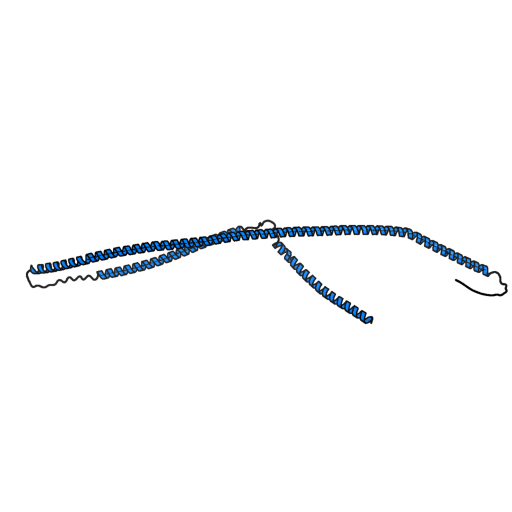14.005 -85.707 1.00 91.25 291 ARG A C 1
ATOM 2346 O O . ARG A 1 291 ? 42.207 14.474 -86.814 1.00 91.25 291 ARG A O 1
ATOM 2353 N N . MET A 1 292 ? 42.887 13.337 -84.998 1.00 88.12 292 MET A N 1
ATOM 2354 C CA . MET A 1 292 ? 44.219 13.024 -85.527 1.00 88.12 292 MET A CA 1
ATOM 2355 C C . MET A 1 292 ? 44.222 11.802 -86.448 1.00 88.12 292 MET A C 1
ATOM 2357 O O . MET A 1 292 ? 44.911 11.815 -87.463 1.00 88.12 292 MET A O 1
ATOM 2361 N N . LEU A 1 293 ? 43.467 10.752 -86.114 1.00 82.69 293 LEU A N 1
ATOM 2362 C CA . LEU A 1 293 ? 43.491 9.486 -86.849 1.00 82.69 293 LEU A CA 1
ATOM 2363 C C . LEU A 1 293 ? 42.768 9.583 -88.199 1.00 82.69 293 LEU A C 1
ATOM 2365 O O . LEU A 1 293 ? 43.256 9.061 -89.196 1.00 82.69 293 LEU A O 1
ATOM 2369 N N . VAL A 1 294 ? 41.645 10.306 -88.251 1.00 81.12 294 VAL A N 1
ATOM 2370 C CA . VAL A 1 294 ? 40.797 10.401 -89.449 1.00 81.12 294 VAL A CA 1
ATOM 2371 C C . VAL A 1 294 ? 41.552 10.978 -90.666 1.00 81.12 294 VAL A C 1
ATOM 2373 O O . VAL A 1 294 ? 41.523 10.348 -91.723 1.00 81.12 294 VAL A O 1
ATOM 2376 N N . PRO A 1 295 ? 42.293 12.104 -90.575 1.00 85.06 295 PRO A N 1
ATOM 2377 C CA . PRO A 1 295 ? 43.109 12.594 -91.690 1.00 85.06 295 PRO A CA 1
ATOM 2378 C C . PRO A 1 295 ? 44.202 11.615 -92.126 1.00 85.06 295 PRO A C 1
ATOM 2380 O O . PRO A 1 295 ? 44.482 11.503 -93.316 1.00 85.06 295 PRO A O 1
ATOM 2383 N N . ILE A 1 296 ? 44.812 10.896 -91.180 1.00 82.88 296 ILE A N 1
ATOM 2384 C CA . ILE A 1 296 ? 45.858 9.910 -91.475 1.00 82.88 296 ILE A CA 1
ATOM 2385 C C . ILE A 1 296 ? 45.269 8.730 -92.259 1.00 82.88 296 ILE A C 1
ATOM 2387 O O . ILE A 1 296 ? 45.864 8.301 -93.243 1.00 82.88 296 ILE A O 1
ATOM 2391 N N . GLU A 1 297 ? 44.087 8.239 -91.880 1.00 80.50 297 GLU A N 1
ATOM 2392 C CA . GLU A 1 297 ? 43.382 7.171 -92.602 1.00 80.50 297 GLU A CA 1
ATOM 2393 C C . GLU A 1 297 ? 43.003 7.583 -94.033 1.00 80.50 297 GLU A C 1
ATOM 2395 O O . GLU A 1 297 ? 43.183 6.796 -94.971 1.00 80.50 297 GLU A O 1
ATOM 2400 N N . TYR A 1 298 ? 42.540 8.825 -94.222 1.00 82.56 298 TYR A N 1
ATOM 2401 C CA . TYR A 1 298 ? 42.277 9.371 -95.556 1.00 82.56 298 TYR A CA 1
ATOM 2402 C C . TYR A 1 298 ? 43.562 9.490 -96.385 1.00 82.56 298 TYR A C 1
ATOM 2404 O O . TYR A 1 298 ? 43.599 9.003 -97.514 1.00 82.56 298 TYR A O 1
ATOM 2412 N N . HIS A 1 299 ? 44.643 10.040 -95.821 1.00 82.44 299 HIS A N 1
ATOM 2413 C CA . HIS A 1 299 ? 45.931 10.141 -96.514 1.00 82.44 299 HIS A CA 1
ATOM 2414 C C . HIS A 1 299 ? 46.515 8.773 -96.891 1.00 82.44 299 HIS A C 1
ATOM 2416 O O . HIS A 1 299 ? 47.024 8.608 -97.998 1.00 82.44 299 HIS A O 1
ATOM 2422 N N . LEU A 1 300 ? 46.425 7.773 -96.011 1.00 84.50 300 LEU A N 1
ATOM 2423 C CA . LEU A 1 300 ? 46.863 6.407 -96.308 1.00 84.50 300 LEU A CA 1
ATOM 2424 C C . LEU A 1 300 ? 46.023 5.769 -97.424 1.00 84.50 300 LEU A C 1
ATOM 2426 O O . LEU A 1 300 ? 46.583 5.098 -98.293 1.00 84.50 300 LEU A O 1
ATOM 2430 N N . SER A 1 301 ? 44.705 5.999 -97.438 1.00 85.94 301 SER A N 1
ATOM 2431 C CA . SER A 1 301 ? 43.831 5.550 -98.532 1.00 85.94 301 SER A CA 1
ATOM 2432 C C . SER A 1 301 ? 44.191 6.203 -99.866 1.00 85.94 301 SER A C 1
ATOM 2434 O O . SER A 1 301 ? 44.260 5.501 -100.876 1.00 85.94 301 SER A O 1
ATOM 2436 N N . ASP A 1 302 ? 44.477 7.507 -99.872 1.00 85.38 302 ASP A N 1
ATOM 2437 C CA . ASP A 1 302 ? 44.903 8.236 -101.071 1.00 85.38 302 ASP A CA 1
ATOM 2438 C C . ASP A 1 302 ? 46.241 7.711 -101.606 1.00 85.38 302 ASP A C 1
ATOM 2440 O O . ASP A 1 302 ? 46.357 7.425 -102.799 1.00 85.38 302 ASP A O 1
ATOM 2444 N N . ILE A 1 303 ? 47.232 7.501 -100.731 1.00 85.81 303 ILE A N 1
ATOM 2445 C CA . ILE A 1 303 ? 48.533 6.919 -101.105 1.00 85.81 303 ILE A CA 1
ATOM 2446 C C . ILE A 1 303 ? 48.348 5.509 -101.683 1.00 85.81 303 ILE A C 1
ATOM 2448 O O . ILE A 1 303 ? 48.931 5.179 -102.716 1.00 85.81 303 ILE A O 1
ATOM 2452 N N . LEU A 1 304 ? 47.508 4.672 -101.065 1.00 84.75 304 LEU A N 1
ATOM 2453 C CA . LEU A 1 304 ? 47.191 3.335 -101.579 1.00 84.75 304 LEU A CA 1
ATOM 2454 C C . LEU A 1 304 ? 46.519 3.385 -102.955 1.00 84.75 304 LEU A C 1
ATOM 2456 O O . LEU A 1 304 ? 46.791 2.532 -103.804 1.00 84.75 304 LEU A O 1
ATOM 2460 N N . LEU A 1 305 ? 45.636 4.358 -103.188 1.00 87.06 305 LEU A N 1
ATOM 2461 C CA . LEU A 1 305 ? 44.993 4.550 -104.483 1.00 87.06 305 LEU A CA 1
ATOM 2462 C C . LEU A 1 305 ? 46.017 4.985 -105.539 1.00 87.06 305 LEU A C 1
ATOM 2464 O O . LEU A 1 305 ? 46.037 4.412 -106.628 1.00 87.06 305 LEU A O 1
ATOM 2468 N N . GLN A 1 306 ? 46.901 5.929 -105.202 1.00 84.00 306 GLN A N 1
ATOM 2469 C CA . GLN A 1 306 ? 47.986 6.379 -106.076 1.00 84.00 306 GLN A CA 1
ATOM 2470 C C . GLN A 1 306 ? 48.938 5.233 -106.436 1.00 84.00 306 GLN A C 1
ATOM 2472 O O . GLN A 1 306 ? 49.205 5.016 -107.615 1.00 84.00 306 GLN A O 1
ATOM 2477 N N . LEU A 1 307 ? 49.370 4.428 -105.461 1.00 85.69 307 LEU A N 1
ATOM 2478 C CA . LEU A 1 307 ? 50.200 3.242 -105.707 1.00 85.69 307 LEU A CA 1
ATOM 2479 C C . LEU A 1 307 ? 49.496 2.218 -106.608 1.00 85.69 307 LEU A C 1
ATOM 2481 O O . LEU A 1 307 ? 50.128 1.639 -107.487 1.00 85.69 307 LEU A O 1
ATOM 2485 N N . LYS A 1 308 ? 48.181 2.010 -106.444 1.00 84.81 308 LYS A N 1
ATOM 2486 C CA . LYS A 1 308 ? 47.394 1.140 -107.337 1.00 84.81 308 LYS A CA 1
ATOM 2487 C C . LYS A 1 308 ? 47.307 1.680 -108.766 1.00 84.81 308 LYS A C 1
ATOM 2489 O O . LYS A 1 308 ? 47.253 0.876 -109.695 1.00 84.81 308 LYS A O 1
ATOM 2494 N N . VAL A 1 309 ? 47.249 3.001 -108.950 1.00 85.00 309 VAL A N 1
ATOM 2495 C CA . VAL A 1 309 ? 47.261 3.637 -110.278 1.00 85.00 309 VAL A CA 1
ATOM 2496 C C . VAL A 1 309 ? 48.629 3.464 -110.929 1.00 85.00 309 VAL A C 1
ATOM 2498 O O . VAL A 1 309 ? 48.685 2.909 -112.021 1.00 85.00 309 VAL A O 1
ATOM 2501 N N . VAL A 1 310 ? 49.713 3.812 -110.229 1.00 81.50 310 VAL A N 1
ATOM 2502 C CA . VAL A 1 310 ? 51.093 3.641 -110.720 1.00 81.50 310 VAL A CA 1
ATOM 2503 C C . VAL A 1 310 ? 51.368 2.182 -111.069 1.00 81.50 310 VAL A C 1
ATOM 2505 O O . VAL A 1 310 ? 51.829 1.882 -112.161 1.00 81.50 310 VAL A O 1
ATOM 2508 N N . HIS A 1 311 ? 50.975 1.240 -110.211 1.00 82.00 311 HIS A N 1
ATOM 2509 C CA . HIS A 1 311 ? 51.145 -0.181 -110.500 1.00 82.00 311 HIS A CA 1
ATOM 2510 C C . HIS A 1 311 ? 50.359 -0.635 -111.744 1.00 82.00 311 HIS A C 1
ATOM 2512 O O . HIS A 1 311 ? 50.833 -1.466 -112.518 1.00 82.00 311 HIS A O 1
ATOM 2518 N N . LYS A 1 312 ? 49.156 -0.091 -111.975 1.00 79.12 312 LYS A N 1
ATOM 2519 C CA . LYS A 1 312 ? 48.403 -0.345 -113.215 1.00 79.12 312 LYS A CA 1
ATOM 2520 C C . LYS A 1 312 ? 49.090 0.264 -114.440 1.00 79.12 312 LYS A C 1
ATOM 2522 O O . LYS A 1 312 ? 49.064 -0.367 -115.495 1.00 79.12 312 LYS A O 1
ATOM 2527 N N . GLU A 1 313 ? 49.681 1.449 -114.310 1.00 76.00 313 GLU A N 1
ATOM 2528 C CA . GLU A 1 313 ? 50.472 2.098 -115.364 1.00 76.00 313 GLU A CA 1
ATOM 2529 C C . GLU A 1 313 ? 51.743 1.296 -115.682 1.00 76.00 313 GLU A C 1
ATOM 2531 O O . GLU A 1 313 ? 52.004 1.021 -116.853 1.00 76.00 313 GLU A O 1
ATOM 2536 N N . ASP A 1 314 ? 52.462 0.809 -114.669 1.00 77.88 314 ASP A N 1
ATOM 2537 C CA . ASP A 1 314 ? 53.640 -0.055 -114.815 1.00 77.88 314 ASP A CA 1
ATOM 2538 C C . ASP A 1 314 ? 53.294 -1.378 -115.511 1.00 77.88 314 ASP A C 1
ATOM 2540 O O . ASP A 1 314 ? 53.988 -1.812 -116.433 1.00 77.88 314 ASP A O 1
ATOM 2544 N N . LEU A 1 315 ? 52.180 -2.012 -115.129 1.00 78.62 315 LEU A N 1
ATOM 2545 C CA . LEU A 1 315 ? 51.676 -3.218 -115.795 1.00 78.62 315 LEU A CA 1
ATOM 2546 C C . LEU A 1 315 ? 51.292 -2.954 -117.259 1.00 78.62 315 LEU A C 1
ATOM 2548 O O . LEU A 1 315 ? 51.493 -3.817 -118.117 1.00 78.62 315 LEU A O 1
ATOM 2552 N N . TRP A 1 316 ? 50.734 -1.779 -117.560 1.00 77.31 316 TRP A N 1
ATOM 2553 C CA . TRP A 1 316 ? 50.402 -1.373 -118.926 1.00 77.31 316 TRP A CA 1
ATOM 2554 C C . TRP A 1 316 ? 51.663 -1.108 -119.763 1.00 77.31 316 TRP A C 1
ATOM 2556 O O . TRP A 1 316 ? 51.758 -1.600 -120.889 1.00 77.31 316 TRP A O 1
ATOM 2566 N N . LEU A 1 317 ? 52.663 -0.424 -119.200 1.00 71.06 317 LEU A N 1
ATOM 2567 C CA . LEU A 1 317 ? 53.962 -0.176 -119.833 1.00 71.06 317 LEU A CA 1
ATOM 2568 C C . LEU A 1 317 ? 54.747 -1.471 -120.079 1.00 71.06 317 LEU A C 1
ATOM 2570 O O . LEU A 1 317 ? 55.301 -1.641 -121.166 1.00 71.06 317 LEU A O 1
ATOM 2574 N N . ASN A 1 318 ? 54.751 -2.412 -119.129 1.00 71.69 318 ASN A N 1
ATOM 2575 C CA . ASN A 1 318 ? 55.352 -3.735 -119.325 1.00 71.69 318 ASN A CA 1
ATOM 2576 C C . ASN A 1 318 ? 54.642 -4.514 -120.436 1.00 71.69 318 ASN A C 1
ATOM 2578 O O . ASN A 1 318 ? 55.297 -5.065 -121.313 1.00 71.69 318 ASN A O 1
ATOM 2582 N N . ARG A 1 319 ? 53.307 -4.460 -120.503 1.00 74.00 319 ARG A N 1
ATOM 2583 C CA . ARG A 1 319 ? 52.544 -5.099 -121.588 1.00 74.00 319 ARG A CA 1
ATOM 2584 C C . ARG A 1 319 ? 52.829 -4.488 -122.968 1.00 74.00 319 ARG A C 1
ATOM 2586 O O . ARG A 1 319 ? 52.768 -5.192 -123.975 1.00 74.00 319 ARG A O 1
ATOM 2593 N N . ILE A 1 320 ? 53.134 -3.191 -123.037 1.00 70.75 320 ILE A N 1
ATOM 2594 C CA . ILE A 1 320 ? 53.603 -2.536 -124.269 1.00 70.75 320 ILE A CA 1
ATOM 2595 C C . ILE A 1 320 ? 55.024 -2.977 -124.609 1.00 70.75 320 ILE A C 1
ATOM 2597 O O . ILE A 1 320 ? 55.302 -3.270 -125.769 1.00 70.75 320 ILE A O 1
ATOM 2601 N N . ARG A 1 321 ? 55.912 -3.056 -123.614 1.00 66.56 321 ARG A N 1
ATOM 2602 C CA . ARG A 1 321 ? 57.290 -3.526 -123.789 1.00 66.56 321 ARG A CA 1
ATOM 2603 C C . ARG A 1 321 ? 57.336 -4.954 -124.327 1.00 66.56 321 ARG A C 1
ATOM 2605 O O . ARG A 1 321 ? 58.029 -5.180 -125.311 1.00 66.56 321 ARG A O 1
ATOM 2612 N N . ASP A 1 322 ? 56.525 -5.851 -123.774 1.00 64.56 322 ASP A N 1
ATOM 2613 C CA . ASP A 1 322 ? 56.403 -7.244 -124.222 1.00 64.56 322 ASP A CA 1
ATOM 2614 C C . ASP A 1 322 ? 55.813 -7.360 -125.639 1.00 64.56 322 ASP A C 1
ATOM 2616 O O . ASP A 1 322 ? 56.136 -8.277 -126.393 1.00 64.56 322 ASP A O 1
ATOM 2620 N N . ARG A 1 323 ? 54.979 -6.399 -126.061 1.00 60.72 323 ARG A N 1
ATOM 2621 C CA . ARG A 1 323 ? 54.518 -6.298 -127.456 1.00 60.72 323 ARG A CA 1
ATOM 2622 C C . ARG A 1 323 ? 55.610 -5.797 -128.397 1.00 60.72 323 ARG A C 1
ATOM 2624 O O . ARG A 1 323 ? 55.724 -6.323 -129.502 1.00 60.72 323 ARG A O 1
ATOM 2631 N N . SER A 1 324 ? 56.413 -4.825 -127.969 1.00 53.91 324 SER A N 1
ATOM 2632 C CA . SER A 1 324 ? 57.516 -4.259 -128.756 1.00 53.91 324 SER A CA 1
ATOM 2633 C C . SER A 1 324 ? 58.693 -5.226 -128.927 1.00 53.91 324 SER A C 1
ATOM 2635 O O . SER A 1 324 ? 59.351 -5.192 -129.963 1.00 53.91 324 SER A O 1
ATOM 2637 N N . THR A 1 325 ? 58.944 -6.121 -127.966 1.00 52.31 325 THR A N 1
ATOM 2638 C CA . THR A 1 325 ? 59.979 -7.168 -128.074 1.00 52.31 325 THR A CA 1
ATOM 2639 C C . THR A 1 325 ? 59.545 -8.369 -128.922 1.00 52.31 325 THR A C 1
ATOM 2641 O O . THR A 1 325 ? 60.401 -9.091 -129.420 1.00 52.31 325 THR A O 1
ATOM 2644 N N . SER A 1 326 ? 58.245 -8.557 -129.179 1.00 49.31 326 SER A N 1
ATOM 2645 C CA . SER A 1 326 ? 57.737 -9.679 -129.993 1.00 49.31 326 SER A CA 1
ATOM 2646 C C . SER A 1 326 ? 57.827 -9.498 -131.523 1.00 49.31 326 SER A C 1
ATOM 2648 O O . SER A 1 326 ? 57.428 -10.397 -132.258 1.00 49.31 326 SER A O 1
ATOM 2650 N N . VAL A 1 327 ? 58.337 -8.363 -132.034 1.00 47.88 327 VAL A N 1
ATOM 2651 C CA . VAL A 1 327 ? 58.273 -8.013 -133.478 1.00 47.88 327 VAL A CA 1
ATOM 2652 C C . VAL A 1 327 ? 59.626 -8.063 -134.216 1.00 47.88 327 VAL A C 1
ATOM 2654 O O . VAL A 1 327 ? 59.655 -7.891 -135.432 1.00 47.88 327 VAL A O 1
ATOM 2657 N N . VAL A 1 328 ? 60.758 -8.368 -133.567 1.00 42.06 328 VAL A N 1
ATOM 2658 C CA . VAL A 1 328 ? 62.057 -8.437 -134.271 1.00 42.06 328 VAL A CA 1
ATOM 2659 C C . VAL A 1 328 ? 62.847 -9.699 -133.923 1.00 42.06 328 VAL A C 1
ATOM 2661 O O . VAL A 1 328 ? 63.214 -9.926 -132.777 1.00 42.06 328 VAL A O 1
ATOM 2664 N N . SER A 1 329 ? 63.195 -10.427 -134.988 1.00 36.94 329 SER A N 1
ATOM 2665 C CA . SER A 1 329 ? 64.242 -11.453 -135.139 1.00 36.94 329 SER A CA 1
ATOM 2666 C C . SER A 1 329 ? 63.901 -12.923 -134.848 1.00 36.94 329 SER A C 1
ATOM 2668 O O . SER A 1 329 ? 64.043 -13.455 -133.756 1.00 36.94 329 SER A O 1
ATOM 2670 N N . SER A 1 330 ? 63.534 -13.591 -135.943 1.00 37.41 330 SER A N 1
ATOM 2671 C CA . SER A 1 330 ? 63.770 -14.999 -136.265 1.00 37.41 330 SER A CA 1
ATOM 2672 C C . SER A 1 330 ? 65.206 -15.219 -136.783 1.00 37.41 330 SER A C 1
ATOM 2674 O O . SER A 1 330 ? 65.608 -14.522 -137.717 1.00 37.41 330 SER A O 1
ATOM 2676 N N . GLY A 1 331 ? 65.928 -16.224 -136.271 1.00 32.53 331 GLY A N 1
ATOM 2677 C CA . GLY A 1 331 ? 67.131 -16.815 -136.899 1.00 32.53 331 GLY A CA 1
ATOM 2678 C C . GLY A 1 331 ? 68.089 -17.488 -135.891 1.00 32.53 331 GLY A C 1
ATOM 2679 O O . GLY A 1 331 ? 68.205 -16.959 -134.794 1.00 32.53 331 GLY A O 1
ATOM 2680 N N . PRO A 1 332 ? 68.722 -18.644 -136.200 1.00 52.53 332 PRO A N 1
ATOM 2681 C CA . PRO A 1 332 ? 68.791 -19.786 -135.270 1.00 52.53 332 PRO A CA 1
ATOM 2682 C C . PRO A 1 332 ? 70.210 -20.225 -134.814 1.00 52.53 332 PRO A C 1
ATOM 2684 O O . PRO A 1 332 ? 71.199 -19.656 -135.266 1.00 52.53 332 PRO A O 1
ATOM 2687 N N . GLU A 1 333 ? 70.230 -21.307 -134.003 1.00 37.00 333 GLU A N 1
ATOM 2688 C CA . GLU A 1 333 ? 71.332 -22.256 -133.656 1.00 37.00 333 GLU A CA 1
ATOM 2689 C C . GLU A 1 333 ? 72.296 -21.859 -132.507 1.00 37.00 333 GLU A C 1
ATOM 2691 O O . GLU A 1 333 ? 72.743 -20.723 -132.450 1.00 37.00 333 GLU A O 1
ATOM 2696 N N . PHE A 1 334 ? 72.719 -22.709 -131.550 1.00 34.09 334 PHE A N 1
ATOM 2697 C CA . PHE A 1 334 ? 72.450 -24.108 -131.151 1.00 34.09 334 PHE A CA 1
ATOM 2698 C C . PHE A 1 334 ? 73.105 -24.351 -129.753 1.00 34.09 334 PHE A C 1
ATOM 2700 O O . PHE A 1 334 ? 74.141 -23.753 -129.479 1.00 34.09 334 PHE A O 1
ATOM 2707 N N . GLU A 1 335 ? 72.486 -25.206 -128.920 1.00 36.69 335 GLU A N 1
ATOM 2708 C CA . GLU A 1 335 ? 73.009 -26.114 -127.850 1.00 36.69 335 GLU A CA 1
ATOM 2709 C C . GLU A 1 335 ? 74.153 -25.682 -126.885 1.00 36.69 335 GLU A C 1
ATOM 2711 O O . GLU A 1 335 ? 75.275 -25.448 -127.313 1.00 36.69 335 GLU A O 1
ATOM 2716 N N . SER A 1 336 ? 73.923 -25.543 -125.559 1.00 34.84 336 SER A N 1
ATOM 2717 C CA . SER A 1 336 ? 73.864 -26.583 -124.473 1.00 34.84 336 SER A CA 1
ATOM 2718 C C . SER A 1 336 ? 75.189 -26.633 -123.662 1.00 34.84 336 SER A C 1
ATOM 2720 O O . SER A 1 336 ? 76.197 -26.183 -124.201 1.00 34.84 336 SER A O 1
ATOM 2722 N N . PRO A 1 337 ? 75.312 -27.267 -122.467 1.00 54.31 337 PRO A N 1
ATOM 2723 C CA . PRO A 1 337 ? 74.372 -27.575 -121.365 1.00 54.31 337 PRO A CA 1
ATOM 2724 C C . PRO A 1 337 ? 74.990 -27.362 -119.935 1.00 54.31 337 PRO A C 1
ATOM 2726 O O . PRO A 1 337 ? 76.094 -26.846 -119.808 1.00 54.31 337 PRO A O 1
ATOM 2729 N N . GLU A 1 338 ? 74.270 -27.852 -118.905 1.00 38.19 338 GLU A N 1
ATOM 2730 C CA . GLU A 1 338 ? 74.686 -28.236 -117.523 1.00 38.19 338 GLU A CA 1
ATOM 2731 C C . GLU A 1 338 ? 74.724 -27.133 -116.433 1.00 38.19 338 GLU A C 1
ATOM 2733 O O . GLU A 1 338 ? 75.499 -26.191 -116.519 1.00 38.19 338 GLU A O 1
ATOM 2738 N N . GLU A 1 339 ? 73.781 -27.082 -115.472 1.00 40.31 339 GLU A N 1
ATOM 2739 C CA . GLU A 1 339 ? 73.563 -27.911 -114.244 1.00 40.31 339 GLU A CA 1
ATOM 2740 C C . GLU A 1 339 ? 74.204 -27.254 -112.976 1.00 40.31 339 GLU A C 1
ATOM 2742 O O . GLU A 1 339 ? 74.872 -26.235 -113.127 1.00 40.31 339 GLU A O 1
ATOM 2747 N N . PRO A 1 340 ? 73.917 -27.674 -111.722 1.00 59.50 340 PRO A N 1
ATOM 2748 C CA . PRO A 1 340 ? 72.820 -27.191 -110.871 1.00 59.50 340 PRO A CA 1
ATOM 2749 C C . PRO A 1 340 ? 73.313 -26.663 -109.486 1.00 59.50 340 PRO A C 1
ATOM 2751 O O . PRO A 1 340 ? 74.502 -26.443 -109.294 1.00 59.50 340 PRO A O 1
ATOM 2754 N N . GLU A 1 341 ? 72.382 -26.540 -108.521 1.00 42.56 341 GLU A N 1
ATOM 2755 C CA . GLU A 1 341 ? 72.578 -26.299 -107.064 1.00 42.56 341 GLU A CA 1
ATOM 2756 C C . GLU A 1 341 ? 72.926 -24.845 -106.669 1.00 42.56 341 GLU A C 1
ATOM 2758 O O . GLU A 1 341 ? 73.631 -24.145 -107.378 1.00 42.56 341 GLU A O 1
ATOM 2763 N N . GLY A 1 342 ? 72.452 -24.249 -105.574 1.00 41.62 342 GLY A N 1
ATOM 2764 C CA . GLY A 1 342 ? 71.671 -24.660 -104.409 1.00 41.62 342 GLY A CA 1
ATOM 2765 C C . GLY A 1 342 ? 71.652 -23.482 -103.407 1.00 41.62 342 GLY A C 1
ATOM 2766 O O . GLY A 1 342 ? 72.322 -22.482 -103.652 1.00 41.62 342 GLY A O 1
ATOM 2767 N N . GLU A 1 343 ? 70.921 -23.657 -102.295 1.00 43.38 343 GLU A N 1
ATOM 2768 C CA . GLU A 1 343 ? 71.031 -22.904 -101.016 1.00 43.38 343 GLU A CA 1
ATOM 2769 C C . GLU A 1 343 ? 70.549 -21.428 -101.046 1.00 43.38 343 GLU A C 1
ATOM 2771 O O . GLU A 1 343 ? 70.817 -20.681 -101.978 1.00 43.38 343 GLU A O 1
ATOM 2776 N N . GLU A 1 344 ? 69.771 -20.894 -100.099 1.00 43.94 344 GLU A N 1
ATOM 2777 C CA . GLU A 1 344 ? 69.400 -21.251 -98.718 1.00 43.94 344 GLU A CA 1
ATOM 2778 C C . GLU A 1 344 ? 68.050 -20.585 -98.372 1.00 43.94 344 GLU A C 1
ATOM 2780 O O . GLU A 1 344 ? 67.779 -19.485 -98.918 1.00 43.94 344 GLU A O 1
#

Organism: Daphnia pulex (NCBI:txid6669)

pLDDT: mean 82.7, std 19.0, range [32.53, 98.31]

Radius of gyration: 76.86 Å; chains: 1; bounding box: 156×62×237 Å

Secondary structure (DSSP, 8-state):
-HHHHHHHHHHHHHHHHHHHHHHHHHHHHHHHHHHHHHHHHHHHHHHHHHHHS---SS----SS-HHHHHHHHHHHHHHHHHHHHHHHHHHHHHHHHHHHHHHHHHHHHHHHHHHHHHHHHHHTS----------------HHHHHHHHHHHHHHHHHHHHHHHHHHHHHHHHHHHHHHHHHHHHHHHHHHHHHHHHHHHHHHHHHHHHHHHHHHHHHHHHHHHHHHHHHHHHHHHHHHHHHHHHHHHHHHHHHHHHHHHHHHHHHHHHHHHHHHHHHHHHHHHHHHHHHHHHHHHHHHHHHHHHHHHHHHHHHHHHHHHHHHHHTTS----------------

Foldseek 3Di:
DVVVVVVVVVVVVVVVVVVVVVVVVVVVVVVVVVVVVVVVCVVCVVVVCVVPPDPPDDDDPDDCPPVNVVVVVVVVVVVVVVVVVVVVVVVVVVVVVVVVVVVVVVVVVVVVVVVVVVVVVVVVVPDDPDPDDDDDDDDDDPVVVVVVVVVVVVVVVVVVVVVCVVVVVVVVVVVVVVVVVVVVVVVVVVVVVVVVVVVVVVVVVVVVVVVVVVVVVVVVVVVVVVVVVVVVVVVVVVVVVVVVVVVVVVVVVVVVVVVVVVVVVVVVVVVVVVVVVVVVVVVVVVVVVCVVVVVVVVVVVVVVVVVVVVVVVVVVVVVVVVVVVVPDDDDDDDDDDDDDDDDD

Sequence (344 aa):
MFFKVKDVSLDEFCSKLSTAEREWKRLSKEVSALQTQGSLLRELEPDNKELCSPPTSNTKLLPPSEELVQEKISCQQLQCQLDINTRTIDLNRVERDIRKNTNEDLTQRCASAAANSAELSALKSEAPNDEQQESLPRSLPPKLELGREVLAVKDRLVELERQMTVLLPEKDNLTAQICLQKERVNESRSQLAILSQNLATLQVTNLDVELSKLNNKCDVLQQWNTTLEDDKRNLINQVSVLLTLYNELLSQTLEEKNHFHEETKNFSDKINHLKRQKEILEDKIMEQYRRMLVPIEYHLSDILLQLKVVHKEDLWLNRIRDRSTSVVSSGPEFESPEEPEGEE